Protein AF-A0A6I1MI92-F1 (afdb_monomer)

InterPro domains:
  IPR011067 Plasmid maintenance toxin/Cell growth inhibitor [G3DSA:2.30.30.110] (17-192)

Radius of gyration: 22.36 Å; Cα contacts (8 Å, |Δi|>4): 306; chains: 1; bounding box: 67×54×54 Å

pLDDT: mean 72.69, std 17.89, range [33.41, 95.0]

Solvent-accessible surface area (backbone atoms only — not comparable to full-atom values): 12704 Å² total; per-residue (Å²): 133,83,81,75,79,75,77,72,79,56,50,55,56,78,92,72,61,45,54,36,32,33,27,35,24,58,39,73,52,80,92,53,80,62,81,40,53,25,42,70,46,72,46,99,83,68,50,76,48,74,45,77,47,92,72,80,66,75,45,72,40,81,89,80,73,40,78,41,84,75,85,66,46,73,43,69,57,64,42,84,38,43,28,28,32,74,47,70,70,86,59,86,57,65,56,43,46,32,29,39,44,50,73,43,77,76,96,42,72,69,57,52,52,51,68,75,38,72,82,44,49,45,50,44,80,74,54,68,53,97,90,19,46,26,30,38,32,53,74,59,61,39,81,42,51,51,77,39,32,34,46,68,50,76,90,52,59,60,52,68,70,57,51,52,52,49,50,54,23,48,34,62,76,69,68,55,88,67,72,78,89,53,94,86,45,94,78,70,79,83,82,72,85,75,94,54,66,64,59,53,51,59,51,66,75,73,112

Foldseek 3Di:
DDDDPPPPLQFDDLQRQAAQFKFWFFAFPPVDDFPAKWDWDQDPVRDTDTDGCPPDDFDQDPVVRDGDDDDIDTHTHTDTFMWGFLDHSPDPDQKGKIWTKDWDPDDDPVLVVCVVCVVQLQKDWQQDQPNTTMITGLVPIDIDGSRRGRGTRPPDGRDPVSSLSNVVSNCVVVVPPDDDQDPPDPDGPDDDDDDDVVVVVVVVVVD

Structure (mmCIF, N/CA/C/O backbone):
data_AF-A0A6I1MI92-F1
#
_entry.id   AF-A0A6I1MI92-F1
#
loop_
_atom_site.group_PDB
_atom_site.id
_atom_site.type_symbol
_atom_site.label_atom_id
_atom_site.label_alt_id
_atom_site.label_comp_id
_atom_site.label_asym_id
_atom_site.label_entity_id
_atom_site.label_seq_id
_atom_site.pdbx_PDB_ins_code
_atom_site.Cartn_x
_atom_site.Cartn_y
_atom_site.Cartn_z
_atom_site.occupancy
_atom_site.B_iso_or_equiv
_atom_site.auth_seq_id
_atom_site.auth_comp_id
_atom_site.auth_asym_id
_atom_site.auth_atom_id
_atom_site.pdbx_PDB_model_num
ATOM 1 N N . MET A 1 1 ? 29.688 28.355 -10.122 1.00 39.19 1 MET A N 1
ATOM 2 C CA . MET A 1 1 ? 28.398 27.718 -10.457 1.00 39.19 1 MET A CA 1
ATOM 3 C C . MET A 1 1 ? 28.062 26.789 -9.316 1.00 39.19 1 MET A C 1
ATOM 5 O O . MET A 1 1 ? 28.816 25.861 -9.064 1.00 39.19 1 MET A O 1
ATOM 9 N N . GLU A 1 2 ? 27.031 27.135 -8.555 1.00 33.41 2 GLU A N 1
ATOM 10 C CA . GLU A 1 2 ? 26.616 26.404 -7.361 1.00 33.41 2 GLU A CA 1
ATOM 11 C C . GLU A 1 2 ? 26.147 24.998 -7.739 1.00 33.41 2 GLU A C 1
ATOM 13 O O . GLU A 1 2 ? 25.258 24.823 -8.577 1.00 33.41 2 GLU A O 1
ATOM 18 N N . ASN A 1 3 ? 26.776 23.997 -7.122 1.00 36.69 3 ASN A N 1
ATOM 19 C CA . ASN A 1 3 ? 26.323 22.617 -7.162 1.00 36.69 3 ASN A CA 1
ATOM 20 C C . ASN A 1 3 ? 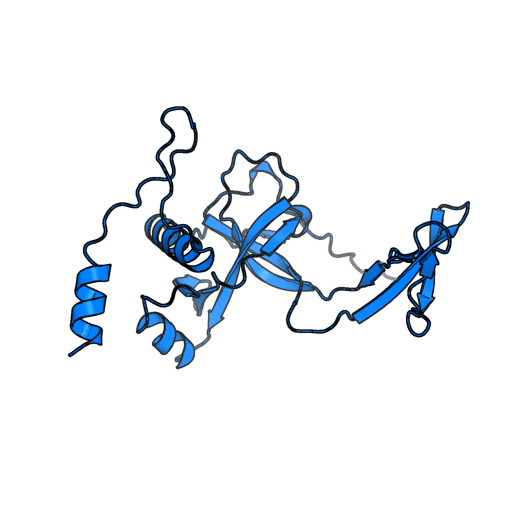24.924 22.568 -6.552 1.00 36.69 3 ASN A C 1
ATOM 22 O O . ASN A 1 3 ? 24.751 22.724 -5.344 1.00 36.69 3 ASN A O 1
ATOM 26 N N . LYS A 1 4 ? 23.918 22.371 -7.408 1.00 39.66 4 LYS A N 1
ATOM 27 C CA . LYS A 1 4 ? 22.560 22.047 -6.983 1.00 39.66 4 LYS A CA 1
ATOM 28 C C . LYS A 1 4 ? 22.643 20.844 -6.050 1.00 39.66 4 LYS A C 1
ATOM 30 O O . LYS A 1 4 ? 23.106 19.786 -6.466 1.00 39.66 4 LYS A O 1
ATOM 35 N N . ASN A 1 5 ? 22.200 21.037 -4.808 1.00 36.31 5 ASN A N 1
ATOM 36 C CA . ASN A 1 5 ? 21.962 19.980 -3.835 1.00 36.31 5 ASN A CA 1
ATOM 37 C C . ASN A 1 5 ? 21.197 18.844 -4.520 1.00 36.31 5 ASN A C 1
ATOM 39 O O . ASN A 1 5 ? 19.992 18.952 -4.756 1.00 36.31 5 ASN A O 1
ATOM 43 N N . ILE A 1 6 ? 21.899 17.761 -4.853 1.00 39.72 6 ILE A N 1
ATOM 44 C CA . ILE A 1 6 ? 21.265 16.477 -5.107 1.00 39.72 6 ILE A CA 1
ATOM 45 C C . ILE A 1 6 ? 20.667 16.117 -3.757 1.00 39.72 6 ILE A C 1
ATOM 47 O O . ILE A 1 6 ? 21.392 15.771 -2.828 1.00 39.72 6 ILE A O 1
ATOM 51 N N . THR A 1 7 ? 19.357 16.298 -3.609 1.00 40.75 7 THR A N 1
ATOM 52 C CA . THR A 1 7 ? 18.624 15.767 -2.467 1.00 40.75 7 THR A CA 1
ATOM 53 C C . THR A 1 7 ? 18.837 14.262 -2.521 1.00 40.75 7 THR A C 1
ATOM 55 O O . THR A 1 7 ? 18.206 13.579 -3.327 1.00 40.75 7 THR A O 1
ATOM 58 N N . GLN A 1 8 ? 19.805 13.754 -1.753 1.00 44.44 8 GLN A N 1
ATOM 59 C CA . GLN A 1 8 ? 19.944 12.324 -1.541 1.00 44.44 8 GLN A CA 1
ATOM 60 C C . GLN A 1 8 ? 18.564 11.837 -1.114 1.00 44.44 8 GLN A C 1
ATOM 62 O O . GLN A 1 8 ? 17.986 12.357 -0.158 1.00 44.44 8 GLN A O 1
ATOM 67 N N . LEU A 1 9 ? 18.008 10.899 -1.879 1.00 50.84 9 LEU A N 1
ATOM 68 C CA . LEU A 1 9 ? 16.896 10.088 -1.419 1.00 50.84 9 LEU A CA 1
ATOM 69 C C . LEU A 1 9 ? 17.399 9.400 -0.154 1.00 50.84 9 LEU A C 1
ATOM 71 O O . LEU A 1 9 ? 18.132 8.417 -0.223 1.00 50.84 9 LEU A O 1
ATOM 75 N N . ILE A 1 10 ? 17.075 9.986 0.997 1.00 59.81 10 ILE A N 1
ATOM 76 C CA . ILE A 1 10 ? 17.174 9.294 2.270 1.00 59.81 10 ILE A CA 1
ATOM 77 C C . ILE A 1 10 ? 16.257 8.093 2.076 1.00 59.81 10 ILE A C 1
ATOM 79 O O . ILE A 1 10 ? 15.096 8.265 1.711 1.00 59.81 10 ILE A O 1
ATOM 83 N N . SER A 1 11 ? 16.841 6.904 2.137 1.00 67.75 11 SER A N 1
ATOM 84 C CA . SER A 1 11 ? 16.112 5.646 2.081 1.00 67.75 11 SER A CA 1
ATOM 85 C C . SER A 1 11 ? 16.110 5.078 3.486 1.00 67.75 11 SER A C 1
ATOM 87 O O . SER A 1 11 ? 17.084 5.235 4.226 1.00 67.75 11 SER A O 1
ATOM 89 N N . VAL A 1 12 ? 14.990 4.477 3.870 1.00 75.12 12 VAL A N 1
ATOM 90 C CA . VAL A 1 12 ? 14.852 3.843 5.182 1.00 75.12 12 VAL A CA 1
ATOM 91 C C . VAL A 1 12 ? 15.749 2.613 5.217 1.00 75.12 12 VAL A C 1
ATOM 93 O O . VAL A 1 12 ? 15.782 1.852 4.248 1.00 75.12 12 VAL A O 1
ATOM 96 N N . SER A 1 13 ? 16.482 2.419 6.314 1.00 78.19 13 SER A N 1
ATOM 97 C CA . SER A 1 13 ? 17.317 1.228 6.448 1.00 78.19 13 SER A CA 1
ATOM 98 C C . SER A 1 13 ? 16.447 -0.021 6.597 1.00 78.19 13 SER A C 1
ATOM 100 O O . SER A 1 13 ? 15.379 0.029 7.203 1.00 78.19 13 SER A O 1
ATOM 102 N N . ASP A 1 14 ? 16.899 -1.155 6.061 1.00 77.94 14 ASP A N 1
ATOM 103 C CA . ASP A 1 14 ? 16.115 -2.397 6.056 1.00 77.94 14 ASP A CA 1
ATOM 104 C C . ASP A 1 14 ? 15.617 -2.814 7.451 1.00 77.94 14 ASP A C 1
ATOM 106 O O . ASP A 1 14 ? 14.489 -3.279 7.580 1.00 77.94 14 ASP A O 1
ATOM 110 N N . ASN A 1 15 ? 16.417 -2.570 8.493 1.00 79.12 15 ASN A N 1
ATOM 111 C CA . ASN A 1 15 ? 16.106 -2.915 9.886 1.00 79.12 15 ASN A CA 1
ATOM 112 C C . ASN A 1 15 ? 15.034 -2.011 10.525 1.00 79.12 15 ASN A C 1
ATOM 114 O O . ASN A 1 15 ? 14.572 -2.282 11.630 1.00 79.12 15 ASN A O 1
ATOM 118 N N . GLU A 1 16 ? 14.677 -0.905 9.875 1.00 81.75 16 GLU A N 1
ATOM 119 C CA . GLU A 1 16 ? 13.654 0.036 10.342 1.00 81.75 16 GLU A CA 1
ATOM 120 C C . GLU A 1 16 ? 12.313 -0.162 9.623 1.00 81.75 16 GLU A C 1
ATOM 122 O O . GLU A 1 16 ? 11.348 0.553 9.921 1.00 81.75 16 GLU A O 1
ATOM 127 N N . ILE A 1 17 ? 12.248 -1.085 8.655 1.00 86.06 17 ILE A N 1
ATOM 128 C CA . ILE A 1 17 ? 11.050 -1.398 7.874 1.00 86.06 17 ILE A CA 1
ATOM 129 C C . ILE A 1 17 ? 10.228 -2.438 8.633 1.00 86.06 17 ILE A C 1
ATOM 131 O O . ILE A 1 17 ? 10.470 -3.635 8.529 1.00 86.06 17 ILE A O 1
ATOM 135 N N . ASN A 1 18 ? 9.210 -1.963 9.342 1.00 86.50 18 ASN A N 1
ATOM 136 C CA . ASN A 1 18 ? 8.397 -2.790 10.223 1.00 86.50 18 ASN A CA 1
ATOM 137 C C . ASN A 1 18 ? 6.935 -2.793 9.779 1.00 86.50 18 ASN A C 1
ATOM 139 O 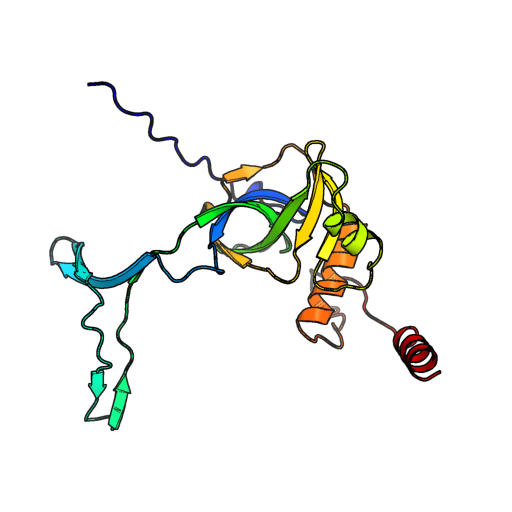O . ASN A 1 18 ? 6.420 -1.805 9.233 1.00 86.50 18 ASN A O 1
ATOM 143 N N . ARG A 1 19 ? 6.238 -3.897 10.056 1.00 88.69 19 ARG A N 1
ATOM 144 C CA . ARG A 1 19 ? 4.810 -4.034 9.749 1.00 88.69 19 ARG A CA 1
ATOM 145 C C . ARG A 1 19 ? 4.005 -2.942 10.459 1.00 88.69 19 ARG A C 1
ATOM 147 O O . ARG A 1 19 ? 4.330 -2.511 11.564 1.00 88.69 19 ARG A O 1
ATOM 154 N N . GLY A 1 20 ? 2.966 -2.447 9.791 1.00 88.75 20 GLY A N 1
ATOM 155 C CA . GLY A 1 20 ? 2.037 -1.449 10.321 1.00 88.75 20 GLY A CA 1
ATOM 156 C C . GLY A 1 20 ? 2.596 -0.036 10.452 1.00 88.75 20 GLY A C 1
ATOM 157 O O . GLY A 1 20 ? 1.833 0.904 10.667 1.00 88.75 20 GLY A O 1
ATOM 158 N N . HIS A 1 21 ? 3.897 0.165 10.273 1.00 91.81 21 HIS A N 1
ATOM 159 C CA . HIS A 1 21 ? 4.475 1.498 10.262 1.00 91.81 21 HIS A CA 1
ATOM 160 C C . HIS A 1 21 ? 4.145 2.240 8.969 1.00 91.81 21 HIS A C 1
ATOM 162 O O . HIS A 1 21 ? 3.872 1.634 7.928 1.00 91.81 21 HIS A O 1
ATOM 168 N N . ILE A 1 22 ? 4.142 3.570 9.058 1.00 93.69 22 ILE A N 1
ATOM 169 C CA . ILE A 1 22 ? 3.805 4.454 7.946 1.00 93.69 22 ILE A CA 1
ATOM 170 C C . ILE A 1 22 ? 5.075 5.105 7.407 1.00 93.69 22 ILE A C 1
ATOM 172 O O . ILE A 1 22 ? 5.873 5.662 8.161 1.00 93.69 22 ILE A O 1
ATOM 176 N N . TYR A 1 23 ? 5.226 5.090 6.087 1.00 93.56 23 TYR A N 1
ATOM 177 C CA . TYR A 1 23 ? 6.370 5.654 5.380 1.00 93.56 23 TYR A CA 1
ATOM 178 C C . TYR A 1 23 ? 5.903 6.539 4.232 1.00 93.56 23 TYR A C 1
ATOM 180 O O . TYR A 1 23 ? 4.876 6.276 3.606 1.00 93.56 23 TYR A O 1
ATOM 188 N N . TRP A 1 24 ? 6.676 7.567 3.899 1.00 93.00 24 TRP A N 1
ATOM 189 C CA . TRP A 1 24 ? 6.608 8.159 2.571 1.00 9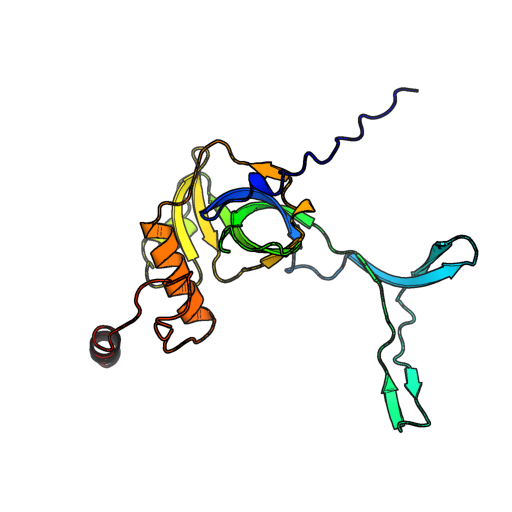3.00 24 TRP A CA 1
ATOM 190 C C . TRP A 1 24 ? 7.325 7.249 1.587 1.00 93.00 24 TRP A C 1
ATOM 192 O O . TRP A 1 24 ? 8.469 6.868 1.813 1.00 93.00 24 TRP A O 1
ATOM 202 N N . ALA A 1 25 ? 6.667 6.944 0.478 1.00 93.06 25 ALA A N 1
ATOM 203 C CA . ALA A 1 25 ? 7.215 6.110 -0.573 1.00 93.06 25 ALA A CA 1
ATOM 204 C C . ALA A 1 25 ? 6.987 6.727 -1.952 1.00 93.06 25 ALA A C 1
ATOM 206 O O . ALA A 1 25 ? 5.989 7.417 -2.199 1.00 93.06 25 ALA A O 1
ATOM 207 N N . ALA A 1 26 ? 7.905 6.446 -2.869 1.00 91.31 26 ALA A N 1
ATOM 208 C CA . ALA A 1 26 ? 7.719 6.691 -4.288 1.00 91.31 26 ALA A CA 1
ATOM 209 C C . ALA A 1 26 ? 6.881 5.548 -4.879 1.00 91.31 26 ALA A C 1
ATOM 211 O O . ALA A 1 26 ? 7.389 4.462 -5.144 1.00 91.31 26 ALA A O 1
ATOM 212 N N . ILE A 1 27 ? 5.584 5.789 -5.081 1.00 88.31 27 ILE A N 1
ATOM 213 C CA . ILE A 1 27 ? 4.652 4.786 -5.610 1.00 88.31 27 ILE A CA 1
ATOM 214 C C . ILE A 1 27 ? 4.365 5.063 -7.079 1.00 88.31 27 ILE A C 1
ATOM 216 O O . ILE A 1 27 ? 4.105 6.206 -7.466 1.00 88.31 27 ILE A O 1
ATOM 220 N N . GLN A 1 28 ? 4.396 4.009 -7.892 1.00 79.62 28 GLN A N 1
ATOM 221 C CA . GLN A 1 28 ? 4.008 4.076 -9.297 1.00 79.62 28 GLN A CA 1
ATOM 222 C C . GLN A 1 28 ? 2.568 4.570 -9.425 1.00 79.62 28 GLN A C 1
ATOM 224 O O . GLN A 1 28 ? 1.650 4.039 -8.797 1.00 79.62 28 GLN A O 1
ATOM 229 N N . PHE A 1 29 ? 2.366 5.591 -10.249 1.00 69.31 29 PHE A N 1
ATOM 230 C CA . PHE A 1 29 ? 1.042 6.125 -10.520 1.00 69.31 29 PHE A CA 1
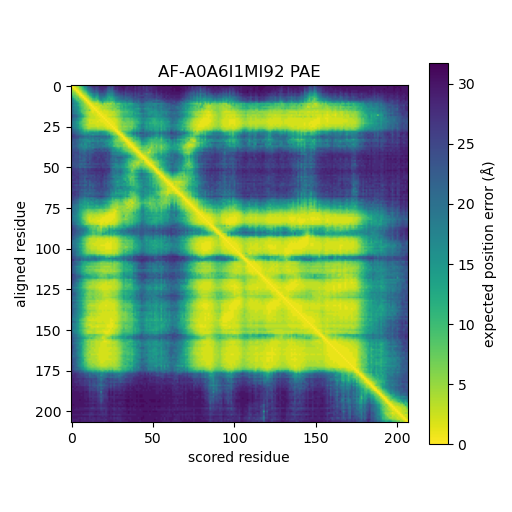ATOM 231 C C . PHE A 1 29 ? 0.402 5.331 -11.666 1.00 69.31 29 PHE A C 1
ATOM 233 O O . PHE A 1 29 ? 0.658 5.604 -12.833 1.00 69.31 29 PHE A O 1
ATOM 240 N N . THR A 1 30 ? -0.377 4.301 -11.323 1.00 59.78 30 THR A N 1
ATOM 241 C CA . THR A 1 30 ? -0.893 3.303 -12.283 1.00 59.78 30 THR A CA 1
ATOM 242 C C . THR A 1 30 ? -2.123 3.744 -13.079 1.00 59.78 30 THR A C 1
ATOM 244 O O . THR A 1 30 ? -2.518 3.041 -14.000 1.00 59.78 30 THR A O 1
ATOM 247 N N . GLU A 1 31 ? -2.736 4.884 -12.749 1.00 56.16 31 GLU A N 1
ATOM 248 C CA . GLU A 1 31 ? -3.906 5.416 -13.473 1.00 56.16 31 GLU A CA 1
ATOM 249 C C . GLU A 1 31 ? -3.534 6.111 -14.799 1.00 56.16 31 GLU A C 1
ATOM 251 O O . GLU A 1 31 ? -4.413 6.418 -15.602 1.00 56.16 31 GLU A O 1
ATOM 256 N N . GLU A 1 32 ? -2.243 6.342 -15.066 1.00 53.78 32 GLU A N 1
ATOM 257 C CA . GLU A 1 32 ? -1.760 6.969 -16.300 1.00 53.78 32 GLU A CA 1
ATOM 258 C C . GLU A 1 32 ? -0.959 5.987 -17.165 1.00 53.78 32 GLU A C 1
ATOM 260 O O . GLU A 1 32 ? -0.244 5.115 -16.667 1.00 53.78 32 GLU A O 1
ATOM 265 N N . ARG A 1 33 ? -1.052 6.155 -18.493 1.00 53.94 33 ARG A N 1
ATOM 266 C CA . ARG A 1 33 ? -0.170 5.461 -19.443 1.00 53.94 33 ARG A CA 1
ATOM 267 C C . ARG A 1 33 ? 1.294 5.788 -19.111 1.00 53.94 33 ARG A C 1
ATOM 269 O O . ARG A 1 33 ? 1.573 6.910 -18.680 1.00 53.94 33 ARG A O 1
ATOM 276 N N . PRO A 1 34 ? 2.235 4.857 -19.346 1.00 62.59 34 PRO A N 1
ATOM 277 C CA . PRO A 1 34 ? 3.653 5.159 -19.229 1.00 62.59 34 PRO A CA 1
ATOM 278 C C . PRO A 1 34 ? 4.045 6.438 -19.970 1.00 62.59 34 PRO A C 1
ATOM 280 O O . PRO A 1 34 ? 3.505 6.732 -21.035 1.00 62.59 34 PRO A O 1
ATOM 283 N N . LEU A 1 35 ? 5.010 7.176 -19.416 1.00 59.72 35 LEU A N 1
ATOM 284 C CA . LEU A 1 35 ? 5.527 8.413 -20.014 1.00 59.72 35 LEU A CA 1
ATOM 285 C C . LEU A 1 35 ? 6.163 8.181 -21.379 1.00 59.72 35 LEU A C 1
ATOM 287 O O . LEU A 1 35 ? 6.134 9.058 -22.236 1.00 59.72 35 LEU A O 1
ATOM 291 N N . GLY A 1 36 ? 6.756 7.007 -21.542 1.00 60.41 36 GLY A N 1
ATOM 292 C CA . GLY A 1 36 ? 7.351 6.563 -22.780 1.00 60.41 36 GLY A CA 1
ATOM 293 C C . GLY A 1 36 ? 7.697 5.090 -22.679 1.00 60.41 36 GLY A C 1
ATOM 294 O O . GLY A 1 36 ? 7.950 4.559 -21.592 1.00 60.41 36 GLY A O 1
ATOM 295 N N . ILE A 1 37 ? 7.665 4.446 -23.831 1.00 63.44 37 ILE A N 1
ATOM 296 C CA . ILE A 1 37 ? 8.187 3.107 -24.053 1.00 63.44 37 ILE A CA 1
ATOM 297 C C . ILE A 1 37 ? 9.399 3.322 -24.953 1.00 63.44 37 ILE A C 1
ATOM 299 O O . ILE A 1 37 ? 9.362 4.197 -25.817 1.00 63.44 37 ILE A O 1
ATOM 303 N N . PHE A 1 38 ? 10.475 2.578 -24.743 1.00 68.44 38 PHE A N 1
ATOM 304 C CA . PHE A 1 38 ? 11.687 2.700 -25.544 1.00 68.44 38 PHE A CA 1
ATOM 305 C C . PHE A 1 38 ? 12.317 1.332 -25.737 1.00 68.44 38 PHE A C 1
ATOM 307 O O . PHE A 1 38 ? 12.228 0.461 -24.867 1.00 68.44 38 PHE A O 1
ATOM 314 N N . LYS A 1 39 ? 12.995 1.154 -26.867 1.00 65.94 39 LYS A N 1
ATOM 315 C CA . LYS A 1 39 ? 13.905 0.026 -27.039 1.00 65.94 39 LYS A CA 1
ATOM 316 C C . LYS A 1 39 ? 15.273 0.458 -26.547 1.00 65.94 39 LYS A C 1
ATOM 318 O O . LYS A 1 39 ? 15.770 1.505 -26.961 1.00 65.94 39 LYS A O 1
ATOM 323 N N . SER A 1 40 ? 15.849 -0.325 -25.648 1.00 62.19 40 SER A N 1
ATOM 324 C CA . SER A 1 40 ? 17.218 -0.119 -25.212 1.00 62.19 40 SER A CA 1
ATOM 325 C C . SER A 1 40 ? 18.150 -1.093 -25.896 1.00 62.19 40 SER A C 1
ATOM 327 O O . SER A 1 40 ? 17.915 -2.301 -25.943 1.00 62.19 40 SER A O 1
ATOM 329 N N . THR A 1 41 ? 19.236 -0.550 -26.417 1.00 64.25 41 THR A N 1
ATOM 330 C CA . THR A 1 41 ? 20.416 -1.317 -26.789 1.00 64.25 41 THR A CA 1
ATOM 331 C C . THR A 1 41 ? 21.562 -0.868 -25.898 1.00 64.25 41 THR A C 1
ATOM 333 O O . THR A 1 41 ? 21.721 0.318 -25.598 1.00 64.25 41 THR A O 1
ATOM 336 N N . TYR A 1 42 ? 22.329 -1.839 -25.417 1.00 60.28 42 TYR A N 1
ATOM 337 C CA . TYR A 1 42 ? 23.576 -1.578 -24.717 1.00 60.28 42 TYR A CA 1
ATOM 338 C C . TYR A 1 42 ? 24.684 -1.574 -25.766 1.00 60.28 42 TYR A C 1
ATOM 340 O O . TYR A 1 42 ? 24.853 -2.570 -26.470 1.00 60.28 42 TYR A O 1
ATOM 348 N N . GLY A 1 43 ? 25.384 -0.448 -25.910 1.00 61.53 43 GLY A N 1
ATOM 349 C CA . GLY A 1 43 ? 26.632 -0.409 -26.673 1.00 61.53 43 GLY A CA 1
ATOM 350 C C . GLY A 1 43 ? 27.756 -1.140 -25.933 1.00 61.53 43 GLY A C 1
ATOM 351 O O . GLY A 1 43 ? 27.623 -1.431 -24.741 1.00 61.53 43 GLY A O 1
ATOM 352 N N . ASP A 1 44 ? 28.876 -1.381 -26.619 1.00 56.75 44 ASP A N 1
ATOM 353 C CA . ASP A 1 44 ? 30.075 -2.021 -26.045 1.00 56.75 44 ASP A CA 1
ATOM 354 C C . ASP A 1 44 ? 30.610 -1.274 -24.804 1.00 56.75 44 ASP A C 1
ATOM 356 O O . ASP A 1 44 ? 31.218 -1.863 -23.912 1.00 56.75 44 ASP A O 1
ATOM 360 N N . ASP A 1 45 ? 30.282 0.014 -24.696 1.00 59.03 45 ASP A N 1
ATOM 361 C CA . ASP A 1 45 ? 30.678 0.915 -23.614 1.00 59.03 45 ASP A CA 1
ATOM 362 C C . ASP A 1 45 ? 29.719 0.860 -22.401 1.00 59.03 45 ASP A C 1
ATOM 364 O O . ASP A 1 45 ? 29.848 1.638 -21.454 1.00 59.03 45 ASP A O 1
ATOM 368 N N . GLY A 1 46 ? 28.686 0.009 -22.443 1.00 53.53 46 GLY A N 1
ATOM 369 C CA . GLY A 1 46 ? 27.624 -0.066 -21.430 1.00 53.53 46 GLY A CA 1
ATOM 370 C C . GLY A 1 46 ? 26.630 1.104 -21.462 1.00 53.53 46 GLY A C 1
ATOM 371 O O . GLY A 1 46 ? 25.719 1.169 -20.633 1.00 53.53 46 GLY A 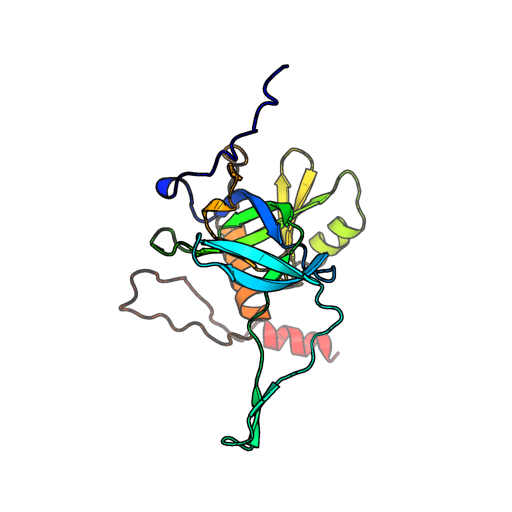O 1
ATOM 372 N N . ILE A 1 47 ? 26.777 2.026 -22.417 1.00 44.69 47 ILE A N 1
ATOM 373 C CA . ILE A 1 47 ? 25.876 3.164 -22.603 1.00 44.69 47 ILE A CA 1
ATOM 374 C C . ILE A 1 47 ? 24.557 2.670 -23.207 1.00 44.69 47 ILE A C 1
ATOM 376 O O . ILE A 1 47 ? 24.535 1.968 -24.220 1.00 44.69 47 ILE A O 1
ATOM 380 N N . LYS A 1 48 ? 23.448 3.063 -22.574 1.00 53.12 48 LYS A N 1
ATOM 381 C CA . LYS A 1 48 ? 22.085 2.755 -23.010 1.00 53.12 48 LYS A CA 1
ATOM 382 C C . LYS A 1 48 ? 21.649 3.739 -24.096 1.00 53.12 48 LYS A C 1
ATOM 384 O O . LYS A 1 48 ? 21.442 4.916 -23.806 1.00 53.12 48 LYS A O 1
ATOM 389 N N . ILE A 1 49 ? 21.473 3.255 -25.321 1.00 57.06 49 ILE A N 1
ATOM 390 C CA . ILE A 1 49 ? 20.879 4.026 -26.419 1.00 57.06 49 ILE A CA 1
ATOM 391 C C . ILE A 1 49 ? 19.374 3.743 -26.417 1.00 57.06 49 ILE A C 1
ATOM 393 O O . ILE A 1 49 ? 18.960 2.585 -26.433 1.00 57.06 49 ILE A O 1
ATOM 397 N N . THR A 1 50 ? 18.554 4.793 -26.345 1.00 54.19 50 THR A N 1
ATOM 398 C CA . THR A 1 50 ? 17.084 4.695 -26.391 1.00 54.19 50 THR A CA 1
ATOM 399 C C . THR A 1 50 ? 16.553 5.156 -27.740 1.00 54.19 50 THR A C 1
ATOM 401 O O . THR A 1 50 ? 16.703 6.325 -28.093 1.00 54.19 50 THR A O 1
ATOM 404 N N . GLU A 1 51 ? 15.886 4.254 -28.456 1.00 59.16 51 GLU A N 1
ATOM 405 C CA . GLU A 1 51 ? 15.130 4.560 -29.675 1.00 59.16 51 GLU A CA 1
ATOM 406 C C . GLU A 1 51 ? 13.629 4.707 -29.354 1.00 59.16 51 GLU A C 1
ATOM 408 O O . GLU A 1 51 ? 13.088 3.998 -28.499 1.00 59.16 51 GLU A O 1
ATOM 413 N N . ASP A 1 52 ? 12.962 5.654 -30.021 1.00 55.66 52 ASP A N 1
ATOM 414 C CA . ASP A 1 52 ? 11.562 6.035 -29.782 1.00 55.66 52 ASP A CA 1
ATOM 415 C C . ASP A 1 52 ? 10.580 4.902 -30.169 1.00 55.66 52 ASP A C 1
ATOM 417 O O . ASP A 1 52 ? 10.652 4.357 -31.272 1.00 55.66 52 ASP A O 1
ATOM 421 N N . ALA A 1 53 ? 9.640 4.530 -29.286 1.00 56.50 53 ALA A N 1
ATOM 422 C CA . ALA A 1 53 ? 8.804 3.322 -29.446 1.00 56.50 53 ALA A CA 1
ATOM 423 C C . ALA A 1 53 ? 7.679 3.400 -30.488 1.00 56.50 53 ALA A C 1
ATOM 425 O O . ALA A 1 53 ? 6.918 2.438 -30.642 1.00 56.50 53 ALA A O 1
ATOM 426 N N . ASN A 1 54 ? 7.574 4.492 -31.248 1.00 54.97 54 ASN A N 1
ATOM 427 C CA . ASN A 1 54 ? 6.575 4.628 -32.315 1.00 54.97 54 ASN A CA 1
ATOM 428 C C . ASN A 1 54 ? 6.741 3.597 -33.458 1.00 54.97 54 ASN A C 1
ATOM 430 O O . ASN A 1 54 ? 5.910 3.529 -34.361 1.00 54.97 54 ASN A O 1
ATOM 434 N N . THR A 1 55 ? 7.781 2.761 -33.417 1.00 53.91 55 THR A N 1
ATOM 435 C CA . THR A 1 55 ? 8.088 1.709 -34.396 1.00 53.91 55 THR A CA 1
ATOM 436 C C . THR A 1 55 ? 7.852 0.278 -33.890 1.00 53.91 55 THR A C 1
ATOM 438 O O . THR A 1 55 ? 8.150 -0.664 -34.628 1.00 53.91 55 THR A O 1
ATOM 441 N N . PHE A 1 56 ? 7.287 0.074 -32.687 1.00 59.03 56 PHE A N 1
ATOM 442 C CA . PHE A 1 56 ? 7.048 -1.269 -32.135 1.00 59.03 56 PHE A CA 1
ATOM 443 C C . PHE A 1 56 ? 6.162 -2.122 -33.061 1.00 59.03 56 PHE A C 1
ATOM 445 O O . PHE A 1 56 ? 4.961 -1.890 -33.216 1.00 59.03 56 PHE A O 1
ATOM 452 N N . LYS A 1 57 ? 6.757 -3.156 -33.660 1.00 58.03 57 LYS A N 1
ATOM 453 C CA . LYS A 1 57 ? 6.065 -4.208 -34.409 1.00 58.03 57 LYS A CA 1
ATOM 454 C C . LYS A 1 57 ? 6.538 -5.541 -33.848 1.00 58.03 57 LYS A C 1
ATOM 456 O O . LYS A 1 57 ? 7.730 -5.819 -33.876 1.00 58.03 57 LYS A O 1
ATOM 461 N N . GLY A 1 58 ? 5.614 -6.349 -33.322 1.00 58.44 58 GLY A N 1
ATOM 462 C CA . GLY A 1 58 ? 5.951 -7.668 -32.776 1.00 58.44 58 GLY A CA 1
ATOM 463 C C . GLY A 1 58 ? 6.752 -8.494 -33.785 1.00 58.44 58 GLY A C 1
ATOM 464 O O . GLY A 1 58 ? 6.410 -8.526 -34.972 1.00 58.44 58 GLY A O 1
ATOM 465 N N . ARG A 1 59 ? 7.824 -9.143 -33.324 1.00 64.62 59 ARG A N 1
ATOM 466 C CA . ARG A 1 59 ? 8.708 -9.921 -34.192 1.00 64.62 59 ARG A CA 1
ATOM 467 C C . ARG A 1 59 ? 8.062 -11.273 -34.458 1.00 64.62 59 ARG A C 1
ATOM 469 O O . ARG A 1 59 ? 7.683 -11.978 -33.530 1.00 64.62 59 ARG A O 1
ATOM 476 N N . PHE A 1 60 ? 7.895 -11.639 -35.723 1.00 67.62 60 PHE A N 1
ATOM 477 C CA . PHE A 1 60 ? 7.422 -12.975 -36.063 1.00 67.62 60 PHE A CA 1
ATOM 478 C C . PHE A 1 60 ? 8.612 -13.930 -36.114 1.00 67.62 60 PHE A C 1
ATOM 480 O O . PHE A 1 60 ? 9.546 -13.707 -36.886 1.00 67.62 60 PHE A O 1
ATOM 487 N N . ASN A 1 61 ? 8.584 -14.979 -35.298 1.00 75.81 61 ASN A N 1
ATOM 488 C CA . ASN A 1 61 ? 9.564 -16.048 -35.367 1.00 75.81 61 ASN A CA 1
ATOM 489 C C . ASN A 1 61 ? 9.050 -17.127 -36.325 1.00 75.81 61 ASN A C 1
ATOM 491 O O . ASN A 1 61 ? 8.074 -17.825 -36.046 1.00 75.81 61 ASN A O 1
ATOM 495 N N . SER A 1 62 ? 9.718 -17.251 -37.470 1.00 73.94 62 SER A N 1
ATOM 496 C CA . SER A 1 62 ? 9.380 -18.209 -38.525 1.00 73.94 62 SER A CA 1
ATOM 497 C C . SER A 1 62 ? 9.658 -19.668 -38.148 1.00 73.94 62 SER A C 1
ATOM 499 O O . SER A 1 62 ? 9.077 -20.559 -38.757 1.00 73.94 62 SER A O 1
ATOM 501 N N . ILE A 1 63 ? 10.505 -19.923 -37.146 1.00 78.25 63 ILE A N 1
ATOM 502 C CA . ILE A 1 63 ? 10.852 -21.271 -36.670 1.00 78.25 63 ILE A CA 1
ATOM 503 C C . ILE A 1 63 ? 9.770 -21.787 -35.719 1.00 78.25 63 ILE A C 1
ATOM 505 O O . ILE A 1 63 ? 9.339 -22.932 -35.821 1.00 78.25 63 ILE A O 1
ATOM 509 N N . THR A 1 64 ? 9.306 -20.937 -34.801 1.00 78.06 64 THR A N 1
ATOM 510 C CA . THR A 1 64 ? 8.264 -21.293 -33.822 1.00 78.06 64 THR A CA 1
ATOM 511 C C . THR A 1 64 ? 6.849 -20.982 -34.315 1.00 78.06 64 THR A C 1
ATOM 513 O O . THR A 1 64 ? 5.877 -21.354 -33.658 1.00 78.06 64 THR A O 1
ATOM 516 N N . ASN A 1 65 ? 6.727 -20.322 -35.474 1.00 77.69 65 ASN A N 1
ATOM 517 C CA . ASN A 1 65 ? 5.485 -19.847 -36.088 1.00 77.69 65 ASN A CA 1
ATOM 518 C C . ASN A 1 65 ? 4.639 -18.978 -35.135 1.00 77.69 65 ASN A C 1
ATOM 520 O O . ASN A 1 65 ? 3.406 -19.035 -35.129 1.00 77.69 65 ASN A O 1
ATOM 524 N N . ARG A 1 66 ? 5.307 -18.199 -34.275 1.00 71.69 66 ARG A N 1
ATOM 525 C CA . ARG A 1 66 ? 4.687 -17.391 -33.218 1.00 71.69 66 ARG A CA 1
ATOM 526 C C . ARG A 1 66 ? 5.172 -15.949 -33.279 1.00 71.69 66 ARG A C 1
ATOM 528 O O . ARG A 1 66 ? 6.291 -15.658 -33.695 1.00 71.69 66 ARG A O 1
ATOM 535 N N . LYS A 1 67 ? 4.309 -15.030 -32.839 1.00 71.50 67 LYS A N 1
ATOM 536 C CA . LYS A 1 67 ? 4.721 -13.659 -32.529 1.00 71.50 67 LYS A CA 1
ATOM 537 C C . LYS A 1 67 ? 5.462 -13.675 -31.200 1.00 71.50 67 LYS A C 1
ATOM 539 O O . LYS A 1 67 ? 4.929 -14.168 -30.209 1.00 71.50 67 LYS A O 1
ATOM 544 N N . GLU A 1 68 ? 6.663 -13.131 -31.200 1.00 68.00 68 GLU A N 1
ATOM 545 C CA . GLU A 1 68 ? 7.497 -12.980 -30.020 1.00 68.00 68 GLU A CA 1
ATOM 546 C C . GLU A 1 68 ? 7.497 -11.523 -29.565 1.00 68.00 68 GLU A C 1
ATOM 548 O O . GLU A 1 68 ? 7.499 -10.579 -30.367 1.00 68.00 68 GLU A O 1
ATOM 553 N N . SER A 1 69 ? 7.450 -11.362 -28.248 1.00 60.06 69 SER A N 1
ATOM 554 C CA . SER A 1 69 ? 7.532 -10.078 -27.567 1.00 60.06 69 SER A CA 1
ATOM 555 C C . SER A 1 69 ? 8.975 -9.581 -27.595 1.00 60.06 69 SER A C 1
ATOM 557 O O . SER A 1 69 ? 9.889 -10.336 -27.274 1.00 60.06 69 SER A O 1
ATOM 559 N N . GLU A 1 70 ? 9.192 -8.311 -27.932 1.00 64.31 70 GLU A N 1
ATOM 560 C CA . GLU A 1 70 ? 10.491 -7.674 -27.697 1.00 64.31 70 GLU A CA 1
ATOM 561 C C . GLU A 1 70 ? 10.566 -7.139 -26.261 1.00 64.31 70 GLU A C 1
ATOM 563 O O . GLU A 1 70 ? 9.562 -6.684 -25.707 1.00 64.31 70 GLU A O 1
ATOM 568 N N . ILE A 1 71 ? 11.760 -7.189 -25.661 1.00 65.75 71 ILE A N 1
ATOM 569 C CA . ILE A 1 71 ? 12.028 -6.545 -24.371 1.00 65.75 71 ILE A CA 1
ATOM 570 C C . ILE A 1 71 ? 12.054 -5.034 -24.608 1.00 65.75 71 ILE A C 1
ATOM 572 O O . ILE A 1 71 ? 12.814 -4.545 -25.444 1.00 65.75 71 ILE A O 1
ATOM 576 N N . VAL A 1 72 ? 11.212 -4.307 -23.878 1.00 67.19 72 VAL A N 1
ATOM 577 C CA . VAL A 1 72 ? 11.118 -2.847 -23.934 1.00 67.19 72 VAL A CA 1
ATOM 578 C C . VAL A 1 72 ? 11.315 -2.263 -22.548 1.00 67.19 72 VAL A C 1
ATOM 580 O O . VAL A 1 72 ? 10.912 -2.855 -21.546 1.00 67.19 72 VAL A O 1
ATOM 583 N N . ASP A 1 73 ? 11.895 -1.072 -22.505 1.00 68.00 73 ASP A N 1
ATOM 584 C CA . ASP A 1 73 ? 11.976 -0.274 -21.296 1.00 68.00 73 ASP A CA 1
ATOM 585 C C . ASP A 1 73 ? 10.830 0.720 -21.225 1.00 68.00 73 ASP A C 1
ATOM 587 O O . ASP A 1 73 ? 10.413 1.305 -22.224 1.00 68.00 73 ASP A O 1
ATOM 591 N N . VAL A 1 74 ? 10.331 0.936 -20.012 1.00 66.44 74 VAL A N 1
ATOM 592 C CA . VAL A 1 74 ? 9.150 1.756 -19.764 1.00 66.44 74 VAL A CA 1
ATOM 593 C C . VAL A 1 74 ? 9.473 2.799 -18.700 1.00 66.44 74 VAL A C 1
ATOM 595 O O . VAL A 1 74 ? 9.953 2.465 -17.618 1.00 66.44 74 VAL A O 1
ATOM 598 N N . ILE A 1 75 ? 9.184 4.070 -18.985 1.00 69.81 75 ILE A N 1
ATOM 599 C CA . ILE A 1 75 ? 9.303 5.150 -17.998 1.00 69.81 75 ILE A CA 1
ATOM 600 C C . ILE A 1 75 ? 7.960 5.315 -17.284 1.00 69.81 75 ILE A C 1
ATOM 602 O O . ILE A 1 75 ? 6.958 5.703 -17.887 1.00 69.81 75 ILE A O 1
ATOM 606 N N . ILE A 1 76 ? 7.946 5.049 -15.977 1.00 69.88 76 ILE A N 1
ATOM 607 C CA . ILE A 1 76 ? 6.748 5.128 -15.132 1.00 69.88 76 ILE A CA 1
ATOM 608 C C . ILE A 1 76 ? 6.864 6.324 -14.182 1.00 69.88 76 ILE A C 1
ATOM 610 O O . ILE A 1 76 ? 7.873 6.497 -13.490 1.00 69.88 76 ILE A O 1
ATOM 614 N N . ARG A 1 77 ? 5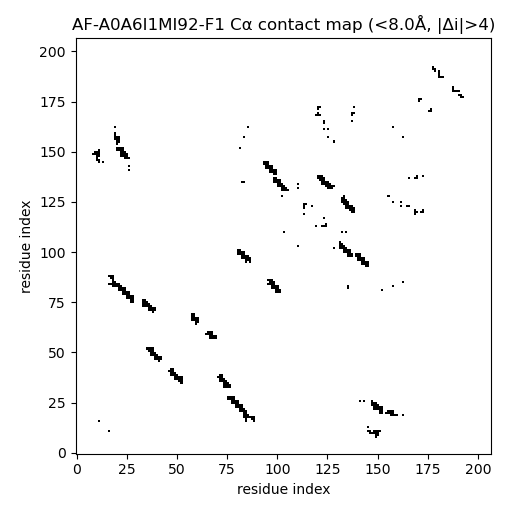.809 7.147 -14.111 1.00 72.94 77 ARG A N 1
ATOM 615 C CA . ARG A 1 77 ? 5.715 8.235 -13.126 1.00 72.94 77 ARG A CA 1
ATOM 616 C C . ARG A 1 77 ? 5.586 7.660 -11.727 1.00 72.94 77 ARG A C 1
ATOM 618 O O . ARG A 1 77 ? 4.723 6.824 -11.466 1.00 72.94 77 ARG A O 1
ATOM 625 N N . HIS A 1 78 ? 6.396 8.179 -10.817 1.00 81.88 78 HIS A N 1
ATOM 626 C CA . HIS A 1 78 ? 6.253 7.914 -9.396 1.00 81.88 78 HIS A CA 1
ATOM 627 C C . HIS A 1 78 ? 5.697 9.158 -8.712 1.00 81.88 78 HIS A C 1
ATOM 629 O O . HIS A 1 78 ? 6.116 10.281 -8.996 1.00 81.88 78 HIS A O 1
ATOM 635 N N . LYS A 1 79 ? 4.746 8.960 -7.801 1.00 85.94 79 LYS A N 1
ATOM 636 C CA . LYS A 1 79 ? 4.223 10.008 -6.929 1.00 85.94 79 LYS A CA 1
ATOM 637 C C . LYS A 1 79 ? 4.569 9.660 -5.492 1.00 85.94 79 LYS A C 1
ATOM 639 O O . LYS A 1 79 ? 4.381 8.526 -5.056 1.00 85.94 79 LYS A O 1
ATOM 644 N N . ARG A 1 80 ? 5.029 10.659 -4.744 1.00 89.50 80 ARG A N 1
ATOM 645 C CA . ARG A 1 80 ? 5.234 10.531 -3.304 1.00 89.50 80 ARG A CA 1
ATOM 646 C C . ARG A 1 80 ? 3.882 10.328 -2.616 1.00 89.50 80 ARG A C 1
ATOM 648 O O . ARG A 1 80 ? 3.002 11.186 -2.726 1.00 89.50 80 ARG A O 1
ATOM 655 N N . ARG A 1 81 ? 3.710 9.205 -1.919 1.00 91.00 81 ARG A N 1
ATOM 656 C CA . ARG A 1 81 ? 2.508 8.881 -1.136 1.00 91.00 81 ARG A CA 1
ATOM 657 C C . ARG A 1 81 ? 2.884 8.262 0.202 1.00 91.00 81 ARG A C 1
ATOM 659 O O . ARG A 1 81 ? 3.928 7.631 0.310 1.00 91.00 81 ARG A O 1
ATOM 666 N N . MET A 1 82 ? 2.036 8.458 1.207 1.00 93.94 82 MET A N 1
ATOM 667 C CA . MET A 1 82 ? 2.146 7.682 2.439 1.00 93.94 82 MET A CA 1
ATOM 668 C C . MET A 1 82 ? 1.687 6.259 2.160 1.00 93.94 82 MET A C 1
ATOM 670 O O . MET A 1 82 ? 0.721 6.059 1.422 1.00 93.94 82 MET A O 1
ATOM 674 N N . VAL A 1 83 ? 2.376 5.292 2.744 1.00 94.75 83 VAL A N 1
ATOM 675 C CA . VAL A 1 83 ? 2.048 3.875 2.647 1.00 94.75 83 VAL A CA 1
ATOM 676 C C . VAL A 1 83 ? 2.264 3.198 3.990 1.00 94.75 83 VAL A C 1
ATOM 678 O O . VAL A 1 83 ? 3.094 3.651 4.778 1.00 94.75 83 VAL A O 1
ATOM 681 N N . THR A 1 84 ? 1.548 2.107 4.235 1.00 94.81 84 THR A N 1
ATOM 682 C CA . THR A 1 84 ? 1.849 1.192 5.338 1.00 94.81 84 THR A CA 1
ATOM 683 C C . THR A 1 84 ? 2.392 -0.129 4.807 1.00 94.81 84 THR A C 1
ATOM 685 O O . THR A 1 84 ? 1.955 -0.603 3.756 1.00 94.81 84 THR A O 1
ATOM 688 N N . VAL A 1 85 ? 3.369 -0.700 5.509 1.00 92.06 85 VAL A N 1
ATOM 689 C CA . VAL A 1 85 ? 3.941 -2.016 5.195 1.00 92.06 85 VAL A CA 1
ATOM 690 C C . VAL A 1 85 ? 3.071 -3.094 5.831 1.00 92.06 85 VAL A C 1
ATOM 692 O O . VAL A 1 85 ? 2.782 -3.032 7.024 1.00 92.06 85 VAL A O 1
ATOM 695 N N . ILE A 1 86 ? 2.656 -4.088 5.045 1.00 88.56 86 ILE A N 1
ATOM 696 C CA . ILE A 1 86 ? 1.773 -5.169 5.524 1.00 88.56 86 ILE A CA 1
ATOM 697 C C . ILE A 1 86 ? 2.477 -6.519 5.693 1.00 88.56 86 ILE A C 1
ATOM 699 O O . ILE A 1 86 ? 1.934 -7.411 6.341 1.00 88.56 86 ILE A O 1
ATOM 703 N N . GLN A 1 87 ? 3.670 -6.669 5.121 1.00 81.25 87 GLN A N 1
ATOM 704 C CA . GLN A 1 87 ? 4.451 -7.904 5.171 1.00 81.25 87 GLN A CA 1
ATOM 705 C C . GLN A 1 87 ? 5.104 -8.121 6.548 1.00 81.25 87 GLN A C 1
ATOM 707 O O . GLN A 1 87 ? 5.347 -7.149 7.263 1.00 81.25 87 GLN A O 1
ATOM 712 N N . SER A 1 88 ? 5.381 -9.382 6.915 1.00 70.19 88 SER A N 1
ATOM 713 C CA . SER A 1 88 ? 6.144 -9.720 8.127 1.00 70.19 88 SER A CA 1
ATOM 714 C C . SER A 1 88 ? 7.577 -9.188 8.073 1.00 70.19 88 SER A C 1
ATOM 716 O O . SER A 1 88 ? 8.167 -9.051 6.998 1.00 70.19 88 SER A O 1
ATOM 718 N N . GLU A 1 89 ? 8.133 -8.922 9.254 1.00 64.62 89 GLU A N 1
ATOM 719 C CA . GLU A 1 89 ? 9.487 -8.385 9.448 1.00 64.62 89 GLU A CA 1
ATOM 720 C C . GLU A 1 89 ? 10.579 -9.372 8.996 1.00 64.62 89 GLU A C 1
ATOM 722 O O . GLU A 1 89 ? 11.648 -8.960 8.558 1.00 64.62 89 GLU A O 1
ATOM 727 N N . ASP A 1 90 ? 10.277 -10.674 8.968 1.00 59.47 90 ASP A N 1
ATOM 728 C CA . ASP A 1 90 ? 11.224 -11.740 8.608 1.00 59.47 90 ASP A CA 1
ATOM 729 C C . ASP A 1 90 ? 11.513 -11.858 7.102 1.00 59.47 90 ASP A C 1
ATOM 731 O O . ASP A 1 90 ? 12.248 -12.744 6.652 1.00 59.47 90 ASP A O 1
ATOM 735 N N . SER A 1 91 ? 10.943 -10.979 6.272 1.00 60.31 91 SER A N 1
ATOM 736 C CA . SER A 1 91 ? 11.196 -11.027 4.837 1.00 60.31 91 SER A CA 1
ATOM 737 C C . SER A 1 91 ? 12.521 -10.357 4.458 1.00 60.31 91 SER A C 1
ATOM 739 O O . SER A 1 91 ? 12.624 -9.138 4.309 1.00 60.31 91 SER A O 1
ATOM 741 N N . ILE A 1 92 ? 13.522 -11.186 4.143 1.00 61.38 92 ILE A N 1
ATOM 742 C CA . ILE A 1 92 ? 14.803 -10.771 3.527 1.00 61.38 92 ILE A CA 1
ATOM 743 C C . ILE A 1 92 ? 14.592 -10.259 2.079 1.00 61.38 92 ILE A C 1
ATOM 745 O O . ILE A 1 92 ? 15.529 -9.876 1.382 1.00 61.38 92 ILE A O 1
ATOM 749 N N . ALA A 1 93 ? 13.356 -10.229 1.576 1.00 74.44 93 ALA A N 1
ATOM 750 C CA . ALA A 1 93 ? 13.083 -9.801 0.215 1.00 74.44 93 ALA A CA 1
ATOM 751 C C . ALA A 1 93 ? 13.429 -8.317 0.012 1.00 74.44 93 ALA A C 1
ATOM 753 O O . ALA A 1 93 ? 13.060 -7.452 0.804 1.00 74.44 93 ALA A O 1
ATOM 754 N N . SER A 1 94 ? 14.078 -7.999 -1.111 1.00 84.19 94 SER A N 1
ATOM 755 C CA . SER A 1 94 ? 14.318 -6.609 -1.538 1.00 84.19 94 SER A CA 1
ATOM 756 C C . SER A 1 94 ? 13.028 -5.887 -1.945 1.00 84.19 94 SER A C 1
ATOM 758 O O . SER A 1 94 ? 13.010 -4.667 -2.096 1.00 84.19 94 SER A O 1
ATOM 760 N N . PHE A 1 95 ? 11.941 -6.641 -2.131 1.00 87.50 95 PHE A N 1
ATOM 761 C CA . PHE A 1 95 ? 10.617 -6.138 -2.464 1.00 87.50 95 PHE A CA 1
ATOM 762 C C . PHE A 1 95 ? 9.643 -6.418 -1.333 1.00 87.50 95 PHE A C 1
ATOM 764 O O . PHE A 1 95 ? 9.607 -7.532 -0.818 1.00 87.50 95 PHE A O 1
ATOM 771 N N . ILE A 1 96 ? 8.807 -5.431 -1.041 1.00 89.69 96 ILE A N 1
ATOM 772 C CA . ILE A 1 96 ? 7.814 -5.466 0.025 1.00 89.69 96 ILE A CA 1
ATOM 773 C C . ILE A 1 96 ? 6.426 -5.125 -0.505 1.00 89.69 96 ILE A C 1
ATOM 775 O O . ILE A 1 96 ? 6.284 -4.400 -1.497 1.00 89.69 96 ILE A O 1
ATOM 779 N N . TYR A 1 97 ? 5.401 -5.633 0.173 1.00 91.50 97 TYR A N 1
ATOM 780 C CA . TYR A 1 97 ? 4.018 -5.235 -0.070 1.00 91.50 97 TYR A CA 1
ATOM 781 C C . TYR A 1 97 ? 3.626 -4.052 0.809 1.00 91.50 97 TYR A C 1
ATOM 783 O O . TYR A 1 97 ? 3.830 -4.059 2.027 1.00 91.50 97 TYR A O 1
ATOM 791 N N . VAL A 1 98 ? 3.034 -3.044 0.174 1.00 93.62 98 VAL A N 1
ATOM 792 C CA . VAL A 1 98 ? 2.574 -1.824 0.828 1.00 93.62 98 VAL A CA 1
ATOM 793 C C . VAL A 1 98 ? 1.150 -1.477 0.414 1.00 93.62 98 VAL A C 1
ATOM 795 O O . VAL A 1 98 ? 0.731 -1.744 -0.716 1.00 93.62 98 VAL A O 1
ATOM 798 N N . LEU A 1 99 ? 0.425 -0.830 1.323 1.00 95.00 99 LEU A N 1
ATOM 799 C CA . LEU A 1 99 ? -0.893 -0.262 1.064 1.00 95.00 99 LEU A CA 1
ATOM 800 C C . LEU A 1 99 ? -0.828 1.269 1.087 1.00 95.00 99 LEU A C 1
ATOM 802 O O . LEU A 1 99 ? -0.394 1.843 2.092 1.00 95.00 99 LEU A O 1
ATOM 806 N N . PRO A 1 100 ? -1.258 1.956 0.017 1.00 94.69 100 PRO A N 1
ATOM 807 C CA . PRO A 1 100 ? -1.316 3.410 -0.017 1.00 94.69 100 PRO A CA 1
ATOM 808 C C . PRO A 1 100 ? -2.289 4.002 1.003 1.00 94.69 100 PRO A C 1
ATOM 810 O O . PRO A 1 100 ? -3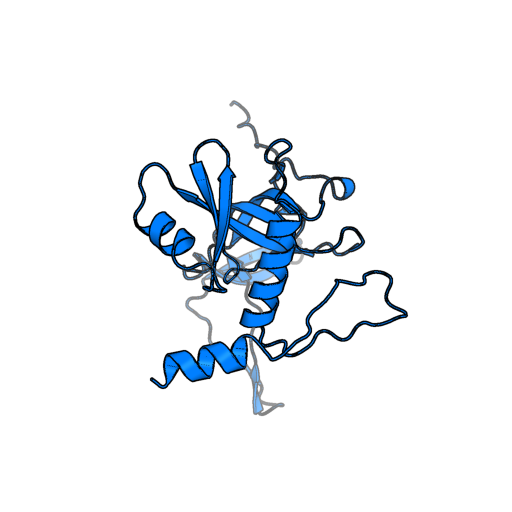.397 3.509 1.198 1.00 94.69 100 PRO A O 1
ATOM 813 N N . ILE A 1 101 ? -1.903 5.128 1.597 1.00 94.19 101 ILE A N 1
ATOM 814 C CA . ILE A 1 101 ? -2.729 5.923 2.504 1.00 94.19 101 ILE A CA 1
ATOM 815 C C . ILE A 1 101 ? -3.140 7.215 1.801 1.00 94.19 101 ILE A C 1
ATOM 817 O O . ILE A 1 101 ? -2.313 7.951 1.253 1.00 94.19 101 ILE A O 1
ATOM 821 N N . THR A 1 102 ? -4.436 7.509 1.846 1.00 90.88 102 THR A N 1
ATOM 822 C CA . THR A 1 102 ? -5.015 8.768 1.377 1.00 90.88 102 THR A CA 1
ATOM 823 C C . THR A 1 102 ? -5.452 9.596 2.574 1.00 90.88 102 THR A C 1
ATOM 825 O O . THR A 1 102 ? -6.159 9.098 3.447 1.00 90.88 102 THR A O 1
ATOM 828 N N . THR A 1 103 ? -5.046 10.865 2.607 1.00 90.62 103 THR A N 1
ATOM 829 C CA . THR A 1 103 ? -5.509 11.826 3.611 1.00 90.62 103 THR A CA 1
ATOM 830 C C . THR A 1 103 ? -6.476 12.835 3.013 1.00 90.62 103 THR A C 1
ATOM 832 O O . THR A 1 103 ? -6.331 13.267 1.868 1.00 90.62 103 THR A O 1
ATOM 835 N N . TYR A 1 104 ? -7.461 13.231 3.809 1.00 87.06 104 TYR A N 1
ATOM 836 C CA . TYR A 1 104 ? -8.516 14.158 3.435 1.00 87.06 104 TYR A CA 1
ATOM 837 C C . TYR A 1 104 ? -8.500 15.357 4.384 1.00 87.06 104 TYR A C 1
ATOM 839 O O . TYR A 1 104 ? -8.448 15.214 5.603 1.00 87.06 104 TYR A O 1
ATOM 847 N N . SER A 1 105 ? -8.525 16.561 3.817 1.00 83.12 105 SER A N 1
ATOM 848 C CA . SER A 1 105 ? -8.659 17.806 4.575 1.00 83.12 105 SER A CA 1
ATOM 849 C C . SER A 1 105 ? -10.127 18.216 4.699 1.00 83.12 105 SER A C 1
ATOM 851 O O . SER A 1 105 ? -10.833 18.237 3.690 1.00 83.12 105 SER A O 1
ATOM 853 N N . GLY A 1 106 ? -10.542 18.625 5.902 1.00 73.25 106 GLY A N 1
ATOM 854 C CA . GLY A 1 106 ? -11.871 19.184 6.170 1.00 73.25 106 GLY A CA 1
ATOM 855 C C . GLY A 1 106 ? -13.007 18.158 6.142 1.00 73.25 106 GLY A C 1
ATOM 856 O O . GLY A 1 106 ? -12.770 16.950 6.128 1.00 73.25 106 GLY A O 1
ATOM 857 N N . ASN A 1 107 ? -14.251 18.650 6.132 1.00 65.38 107 ASN A N 1
ATOM 858 C CA . ASN A 1 107 ? -15.432 17.792 6.080 1.00 65.38 107 ASN A CA 1
ATOM 859 C C . ASN A 1 107 ? -15.639 17.259 4.651 1.00 65.38 107 ASN A C 1
ATOM 861 O O . ASN A 1 107 ? -16.191 17.937 3.782 1.00 65.38 107 ASN A O 1
ATOM 865 N N . ASN A 1 108 ? -15.093 16.075 4.375 1.00 77.00 108 ASN A N 1
ATOM 866 C CA . ASN A 1 108 ? -15.082 15.490 3.042 1.00 77.00 108 ASN A CA 1
ATOM 867 C C . ASN A 1 108 ? -16.158 14.405 2.928 1.00 77.00 108 ASN A C 1
ATOM 869 O O . ASN A 1 108 ? -16.015 13.334 3.505 1.00 77.00 108 ASN A O 1
ATOM 873 N N . LYS A 1 109 ? -17.190 14.617 2.105 1.00 81.19 109 LYS A N 1
ATOM 874 C CA . LYS A 1 109 ? -18.245 13.609 1.867 1.00 81.19 109 LYS A CA 1
ATOM 875 C C . LYS A 1 109 ? -17.689 12.212 1.541 1.00 81.19 109 LYS A C 1
ATOM 877 O O . LYS A 1 109 ? -18.293 11.209 1.899 1.00 81.19 109 LYS A O 1
ATOM 882 N N . LYS A 1 110 ? -16.513 12.125 0.899 1.00 80.62 110 LYS A N 1
ATOM 883 C CA . LYS A 1 110 ? -15.854 10.840 0.609 1.00 80.62 110 LYS A CA 1
ATOM 884 C C . LYS A 1 110 ? -15.399 10.107 1.872 1.00 80.62 110 LYS A C 1
ATOM 886 O O . LYS A 1 110 ? -15.518 8.888 1.912 1.00 80.62 110 LYS A O 1
ATOM 891 N N . ILE A 1 111 ? -14.899 10.819 2.889 1.00 85.94 111 ILE A N 1
ATOM 892 C CA . ILE A 1 111 ? -14.495 10.178 4.148 1.00 85.94 111 ILE A CA 1
ATOM 893 C C . ILE A 1 111 ? -15.715 9.676 4.916 1.00 85.94 111 ILE A C 1
ATOM 895 O O . ILE A 1 111 ? -15.678 8.573 5.447 1.00 85.94 111 ILE A O 1
ATOM 899 N N . GLU A 1 112 ? -16.813 10.435 4.912 1.00 85.25 112 GLU A N 1
ATOM 900 C CA . GLU A 1 112 ? -18.067 10.018 5.550 1.00 85.25 112 GLU A CA 1
ATOM 901 C C . GLU A 1 112 ? -18.622 8.742 4.910 1.00 85.25 112 GLU A C 1
ATOM 903 O O . GLU A 1 112 ? -19.008 7.825 5.625 1.00 85.25 112 GLU A O 1
ATOM 908 N N . ILE A 1 113 ? -18.579 8.628 3.577 1.00 84.69 113 ILE A N 1
ATOM 909 C CA . ILE A 1 113 ? -18.982 7.401 2.869 1.00 84.69 113 ILE A CA 1
ATOM 910 C C . ILE A 1 113 ? -18.150 6.199 3.329 1.00 84.69 113 ILE A C 1
ATOM 912 O O . ILE A 1 113 ? -18.704 5.129 3.558 1.00 84.69 113 ILE A O 1
ATOM 916 N N . ILE A 1 114 ? -16.834 6.366 3.480 1.00 85.62 114 ILE A N 1
ATOM 917 C CA . ILE A 1 114 ? -15.943 5.280 3.912 1.00 85.62 114 ILE A CA 1
ATOM 918 C C . ILE A 1 114 ? -16.214 4.908 5.375 1.00 85.62 114 ILE A C 1
ATOM 920 O O . ILE A 1 114 ? -16.309 3.727 5.693 1.00 85.62 114 ILE A O 1
ATOM 924 N N . LYS A 1 115 ? -16.397 5.899 6.255 1.00 86.38 115 LYS A N 1
ATOM 925 C CA . LYS A 1 115 ? -16.740 5.678 7.670 1.00 86.38 115 LYS A CA 1
ATOM 926 C C . LYS A 1 115 ? -18.083 4.971 7.841 1.00 86.38 115 LYS A C 1
ATOM 928 O O . LYS A 1 115 ? -18.204 4.104 8.696 1.00 86.38 115 LYS A O 1
ATOM 933 N N . ASN A 1 116 ? -19.068 5.323 7.018 1.00 84.62 116 ASN A N 1
ATOM 934 C CA . ASN A 1 116 ? -20.413 4.752 7.076 1.00 84.62 116 ASN A CA 1
ATOM 935 C C . ASN A 1 116 ? -20.522 3.405 6.345 1.00 84.62 116 ASN A C 1
ATOM 937 O O . ASN A 1 116 ? -21.525 2.715 6.494 1.00 84.62 116 ASN A O 1
ATOM 941 N N . ASN A 1 117 ? -19.513 3.022 5.559 1.00 83.94 117 ASN A N 1
ATOM 942 C CA . ASN A 1 117 ? -19.484 1.768 4.814 1.00 83.94 117 ASN A CA 1
ATOM 943 C C . ASN A 1 117 ? -18.289 0.909 5.244 1.00 83.94 117 ASN A C 1
ATOM 945 O O . ASN A 1 117 ? -17.380 0.618 4.463 1.00 83.94 117 ASN A O 1
ATOM 949 N N . LEU A 1 118 ? -18.306 0.510 6.518 1.00 77.94 118 LEU A N 1
ATOM 950 C CA . LEU A 1 118 ? -17.242 -0.276 7.150 1.00 77.94 118 LEU A CA 1
ATOM 951 C C . LEU A 1 118 ? -16.989 -1.613 6.439 1.00 77.94 118 LEU A C 1
ATOM 953 O O . LEU A 1 118 ? -15.851 -2.083 6.424 1.00 77.94 118 LEU A O 1
ATOM 957 N N . ASN A 1 119 ? -18.018 -2.168 5.796 1.00 77.19 119 ASN A N 1
ATOM 958 C CA . ASN A 1 119 ? -17.962 -3.444 5.085 1.00 77.19 119 ASN A CA 1
ATOM 959 C C . ASN A 1 119 ? -17.294 -3.349 3.710 1.00 77.19 119 ASN A C 1
ATOM 961 O O . ASN A 1 119 ? -17.043 -4.377 3.090 1.00 77.19 119 ASN A O 1
ATOM 965 N N . ASN A 1 120 ? -16.992 -2.146 3.212 1.00 84.94 120 ASN A N 1
ATOM 966 C CA . ASN A 1 120 ? -16.284 -2.006 1.948 1.00 84.94 120 ASN A CA 1
ATOM 967 C C . ASN A 1 120 ? -14.859 -2.591 2.078 1.00 84.94 120 ASN A C 1
ATOM 969 O O . ASN A 1 120 ? -14.051 -2.054 2.847 1.00 84.94 120 ASN A O 1
ATOM 973 N N . PRO A 1 121 ? -14.511 -3.647 1.317 1.00 87.81 121 PRO A N 1
ATOM 974 C CA . PRO A 1 121 ? -13.208 -4.293 1.434 1.00 87.81 121 PRO A CA 1
ATOM 975 C C . PRO A 1 121 ? -12.077 -3.468 0.801 1.00 87.81 121 PRO A C 1
ATOM 977 O O . PRO A 1 121 ? -10.906 -3.722 1.056 1.00 87.81 121 PRO A O 1
ATOM 980 N N . GLN A 1 122 ? -12.394 -2.444 0.004 1.00 89.50 122 GLN A N 1
ATOM 981 C CA . GLN A 1 122 ? -11.397 -1.636 -0.701 1.00 89.50 122 GLN A CA 1
ATOM 982 C C . GLN A 1 122 ? -10.714 -0.602 0.198 1.00 89.50 122 GLN A C 1
ATOM 984 O O . GLN A 1 122 ? -9.613 -0.158 -0.122 1.00 89.50 122 GLN A O 1
ATOM 989 N N . PHE A 1 123 ? -11.342 -0.203 1.307 1.00 93.00 123 PHE A N 1
ATOM 990 C CA . PHE A 1 123 ? -10.871 0.903 2.139 1.00 93.00 123 PHE A CA 1
ATOM 991 C C . PHE A 1 123 ? -10.969 0.582 3.630 1.00 93.00 123 PHE A C 1
ATOM 993 O O . PHE A 1 123 ? -11.950 -0.007 4.080 1.00 93.00 123 PHE A O 1
ATOM 1000 N N . GLN A 1 124 ? -9.993 1.046 4.413 1.00 93.69 124 GLN A N 1
ATOM 1001 C CA . GLN A 1 124 ? -10.066 1.060 5.876 1.00 93.69 124 GLN A CA 1
ATOM 1002 C C . GLN A 1 124 ? -9.751 2.449 6.418 1.00 93.69 124 GLN A C 1
ATOM 1004 O O . GLN A 1 124 ? -8.684 3.002 6.155 1.00 93.69 124 GLN A O 1
ATOM 1009 N N . TYR A 1 125 ? -10.675 3.010 7.194 1.00 93.25 125 TYR A N 1
ATOM 1010 C CA . TYR A 1 125 ? -10.432 4.241 7.937 1.00 93.25 125 TYR A CA 1
ATOM 1011 C C . TYR A 1 125 ? -9.518 3.961 9.136 1.00 93.25 125 TYR A C 1
ATOM 1013 O O . TYR A 1 125 ? -9.762 3.022 9.884 1.00 93.25 125 TYR A O 1
ATOM 1021 N N . ILE A 1 126 ? -8.477 4.777 9.314 1.00 92.25 126 ILE A N 1
ATOM 1022 C CA . ILE A 1 126 ? -7.432 4.564 10.335 1.00 92.25 126 ILE A CA 1
ATOM 1023 C C . ILE A 1 126 ? -7.284 5.757 11.291 1.00 92.25 126 ILE A C 1
ATOM 1025 O O . ILE A 1 126 ? -6.257 5.910 11.947 1.00 92.25 126 ILE A O 1
ATOM 1029 N N . GLY A 1 127 ? -8.291 6.629 11.364 1.00 89.69 127 GLY A N 1
ATOM 1030 C CA . GLY A 1 127 ? -8.246 7.819 12.214 1.00 89.69 127 GLY A CA 1
ATOM 1031 C C . GLY A 1 127 ? -7.653 9.045 11.517 1.00 89.69 127 GLY A C 1
ATOM 1032 O O . GLY A 1 127 ? -7.740 9.201 10.298 1.00 89.69 127 GLY A O 1
ATOM 1033 N N . SER A 1 128 ? -7.057 9.938 12.308 1.00 89.00 128 SER A N 1
ATOM 1034 C CA . SER A 1 128 ? -6.383 11.144 11.820 1.00 89.00 128 SER A CA 1
ATOM 1035 C C . SER A 1 128 ? -4.870 10.942 11.790 1.00 89.00 128 SER A C 1
ATOM 1037 O O . SER A 1 128 ? -4.254 10.596 12.796 1.00 89.00 128 SER A O 1
ATOM 1039 N N . LEU A 1 129 ? -4.263 11.194 10.634 1.00 87.56 129 LEU A N 1
ATOM 1040 C CA . LEU A 1 129 ? -2.824 11.166 10.410 1.00 87.56 129 LEU A CA 1
ATOM 1041 C C . LEU A 1 129 ? -2.364 12.570 10.022 1.00 87.56 129 LEU A C 1
ATOM 1043 O O . LEU A 1 129 ? -2.885 13.163 9.076 1.00 87.56 129 LEU A O 1
ATOM 1047 N N . THR A 1 130 ? -1.369 13.120 10.720 1.00 83.62 130 THR A N 1
ATOM 1048 C CA . THR A 1 130 ? -0.860 14.490 10.474 1.00 83.62 130 THR A CA 1
ATOM 1049 C C . THR A 1 130 ? -1.954 15.576 10.528 1.00 83.62 130 THR A C 1
ATOM 1051 O O . THR A 1 130 ? -1.917 16.550 9.779 1.00 83.62 130 THR A O 1
ATOM 1054 N N . GLY A 1 131 ? -2.966 15.395 11.386 1.00 84.88 131 GLY A N 1
ATOM 1055 C CA . GLY A 1 131 ? -4.097 16.323 11.523 1.00 84.88 131 GLY A CA 1
ATOM 1056 C C . GLY A 1 131 ? -5.130 16.246 10.392 1.00 84.88 131 GLY A C 1
ATOM 1057 O O . GLY A 1 131 ? -5.983 17.125 10.282 1.00 84.88 131 GLY A O 1
ATOM 1058 N N . LYS A 1 132 ? -5.059 15.220 9.538 1.00 89.25 132 LYS A N 1
ATOM 1059 C CA . LYS A 1 132 ? -6.006 14.965 8.449 1.00 89.25 132 LYS A CA 1
ATOM 1060 C C . LYS A 1 132 ? -6.583 13.567 8.573 1.00 89.25 132 LYS A C 1
ATOM 1062 O O . LYS A 1 132 ? -5.864 12.616 8.857 1.00 89.25 132 LYS A O 1
ATOM 1067 N N . GLU A 1 133 ? -7.866 13.439 8.283 1.00 92.06 133 GLU A N 1
ATOM 1068 C CA . GLU A 1 133 ? -8.551 12.151 8.247 1.00 92.06 133 GLU A CA 1
ATOM 1069 C C . GLU A 1 133 ? -7.876 11.220 7.229 1.00 92.06 133 GLU A C 1
ATOM 1071 O O . GLU A 1 133 ? -7.583 11.644 6.108 1.00 92.06 133 GLU A O 1
ATOM 1076 N N . ALA A 1 134 ? -7.614 9.972 7.606 1.00 92.50 134 ALA A N 1
ATOM 1077 C CA . ALA A 1 134 ? -6.768 9.058 6.853 1.00 92.50 134 ALA A CA 1
ATOM 1078 C C . ALA A 1 134 ? -7.451 7.714 6.592 1.00 92.50 134 ALA A C 1
ATOM 1080 O O . ALA A 1 134 ? -8.136 7.145 7.443 1.00 92.50 134 ALA A O 1
ATOM 1081 N N . VAL A 1 135 ? -7.237 7.204 5.382 1.00 93.69 135 VAL A N 1
ATOM 1082 C CA . VAL A 1 135 ? -7.785 5.935 4.907 1.00 93.69 135 VAL A CA 1
ATOM 1083 C C . VAL A 1 135 ? -6.686 5.150 4.206 1.00 93.69 135 VAL A C 1
ATOM 1085 O O . VAL A 1 135 ? -5.987 5.690 3.347 1.00 93.69 135 VAL A O 1
ATOM 1088 N N . VAL A 1 136 ? -6.571 3.868 4.530 1.00 94.69 136 VAL A N 1
ATOM 1089 C CA . VAL A 1 136 ? -5.776 2.893 3.782 1.00 94.69 136 VAL A CA 1
ATOM 1090 C C . VAL A 1 136 ? -6.594 2.416 2.584 1.00 94.69 136 VAL A C 1
ATOM 1092 O O . VAL A 1 136 ? -7.721 1.946 2.749 1.00 94.69 136 VAL A O 1
ATOM 1095 N N . ASN A 1 137 ? -6.037 2.535 1.380 1.00 93.62 137 ASN A N 1
ATOM 1096 C CA . ASN A 1 137 ? -6.593 1.931 0.176 1.00 93.62 137 ASN A CA 1
ATOM 1097 C C . ASN A 1 137 ? -6.054 0.504 0.040 1.00 93.62 137 ASN A C 1
ATOM 1099 O O . ASN A 1 137 ? -4.903 0.294 -0.337 1.00 93.62 137 ASN A O 1
ATOM 1103 N N . ILE A 1 138 ? -6.901 -0.462 0.367 1.00 93.75 138 ILE A N 1
ATOM 1104 C CA . ILE A 1 138 ? -6.585 -1.888 0.372 1.00 93.75 138 ILE A CA 1
ATOM 1105 C C . ILE A 1 138 ? -6.583 -2.447 -1.055 1.00 93.75 138 ILE A C 1
ATOM 1107 O O . ILE A 1 138 ? -5.732 -3.262 -1.400 1.00 93.75 138 ILE A O 1
ATOM 1111 N N . SER A 1 139 ? -7.489 -1.954 -1.906 1.00 90.06 139 SER A N 1
ATOM 1112 C CA . SER A 1 139 ? -7.592 -2.388 -3.308 1.00 90.06 139 SER A CA 1
ATOM 1113 C C . SER A 1 139 ? -6.373 -2.033 -4.160 1.00 90.06 139 SER A C 1
ATOM 1115 O O . SER A 1 139 ? -6.128 -2.666 -5.183 1.00 90.06 139 SER A O 1
ATOM 1117 N N . ASP A 1 140 ? -5.586 -1.047 -3.726 1.00 90.25 140 ASP A N 1
ATOM 1118 C CA . ASP A 1 140 ? -4.397 -0.574 -4.433 1.00 90.25 140 ASP A CA 1
ATOM 1119 C C . ASP A 1 140 ? -3.100 -1.111 -3.810 1.00 90.25 140 ASP A C 1
ATOM 1121 O O . ASP A 1 140 ? -2.116 -0.385 -3.661 1.00 90.25 140 ASP A O 1
ATOM 1125 N N . MET A 1 141 ? -3.089 -2.385 -3.409 1.00 91.31 141 MET A N 1
ATOM 1126 C CA . MET A 1 141 ? -1.883 -3.031 -2.895 1.00 91.31 141 MET A CA 1
ATOM 1127 C C . MET A 1 141 ? -0.766 -3.006 -3.943 1.00 91.31 141 MET A C 1
ATOM 1129 O O . MET A 1 141 ? -0.938 -3.446 -5.082 1.00 91.31 141 MET A O 1
ATOM 1133 N N . LYS A 1 142 ? 0.412 -2.514 -3.548 1.00 90.38 142 LYS A N 1
ATOM 1134 C CA . LYS A 1 142 ? 1.588 -2.431 -4.419 1.00 90.38 142 LYS A CA 1
ATOM 1135 C C . LYS A 1 142 ? 2.726 -3.276 -3.874 1.00 90.38 142 LYS A C 1
ATOM 1137 O O . LYS A 1 142 ? 3.017 -3.248 -2.681 1.00 90.38 142 LYS A O 1
ATOM 1142 N N . ARG A 1 143 ? 3.432 -3.956 -4.776 1.00 90.50 143 ARG A N 1
ATOM 1143 C CA . ARG A 1 143 ? 4.753 -4.525 -4.506 1.00 90.50 143 ARG A CA 1
ATOM 1144 C C . ARG A 1 143 ? 5.812 -3.526 -4.961 1.00 90.50 143 ARG A C 1
ATOM 1146 O O . ARG A 1 143 ? 5.864 -3.196 -6.144 1.00 90.50 143 ARG A O 1
ATOM 1153 N N . ILE A 1 144 ? 6.639 -3.043 -4.042 1.00 89.50 144 ILE A N 1
ATOM 1154 C CA . ILE A 1 144 ? 7.678 -2.044 -4.325 1.00 89.50 144 ILE A CA 1
ATOM 1155 C C . ILE A 1 144 ? 9.036 -2.517 -3.824 1.00 89.50 144 ILE A C 1
ATOM 1157 O O . ILE A 1 144 ? 9.113 -3.316 -2.897 1.00 89.50 144 ILE A O 1
ATOM 1161 N N . HIS A 1 145 ? 10.116 -2.025 -4.426 1.00 88.25 145 HIS A N 1
ATOM 1162 C CA . HIS A 1 145 ? 11.457 -2.243 -3.890 1.00 88.25 145 HIS A CA 1
ATOM 1163 C C . HIS A 1 145 ? 11.654 -1.407 -2.615 1.00 88.25 145 HIS A C 1
ATOM 1165 O O . HIS A 1 145 ? 11.219 -0.255 -2.584 1.00 88.25 145 HIS A O 1
ATOM 1171 N N . LYS A 1 146 ? 12.339 -1.937 -1.594 1.00 87.69 146 LYS A N 1
ATOM 1172 C CA . LYS A 1 146 ? 12.569 -1.258 -0.300 1.00 87.69 146 LYS A CA 1
ATOM 1173 C C . LYS A 1 146 ? 13.196 0.131 -0.451 1.00 87.69 146 LYS A C 1
ATOM 1175 O O . LYS A 1 146 ? 12.764 1.066 0.204 1.00 87.69 146 LYS A O 1
ATOM 1180 N N . PHE A 1 147 ? 14.110 0.294 -1.410 1.00 86.88 147 PHE A N 1
ATOM 1181 C CA . PHE A 1 147 ? 14.715 1.590 -1.772 1.00 86.88 147 PHE A CA 1
ATOM 1182 C C . PHE A 1 147 ? 13.703 2.701 -2.135 1.00 86.88 147 PHE A C 1
ATOM 1184 O O . PHE A 1 147 ? 14.036 3.881 -2.092 1.00 86.88 147 PHE A O 1
ATOM 1191 N N . LEU A 1 148 ? 12.466 2.351 -2.509 1.00 90.31 148 LEU A N 1
ATOM 1192 C CA . LEU A 1 148 ? 11.410 3.329 -2.790 1.00 90.31 148 LEU A CA 1
ATOM 1193 C C . LEU A 1 148 ? 10.742 3.873 -1.515 1.00 90.31 148 LEU A C 1
ATOM 1195 O O . LEU A 1 148 ? 9.969 4.828 -1.616 1.00 90.31 148 LEU A O 1
ATOM 1199 N N . LEU A 1 149 ? 11.025 3.301 -0.338 1.00 90.75 149 LEU A N 1
ATOM 1200 C CA . LEU A 1 149 ? 10.684 3.883 0.959 1.00 90.75 149 LEU A CA 1
ATOM 1201 C C . LEU A 1 149 ? 11.676 4.999 1.289 1.00 90.75 149 LEU A C 1
ATOM 1203 O O . LEU A 1 149 ? 12.876 4.769 1.413 1.00 90.75 149 LEU A O 1
ATOM 1207 N N . MET A 1 150 ? 11.154 6.210 1.440 1.00 90.31 150 MET A N 1
ATOM 1208 C CA . MET A 1 150 ? 11.950 7.417 1.635 1.00 90.31 150 MET A CA 1
ATOM 1209 C C . MET A 1 150 ? 12.173 7.692 3.126 1.00 90.31 150 MET A C 1
ATOM 1211 O O . MET A 1 150 ? 13.282 7.618 3.634 1.00 90.31 150 MET A O 1
ATOM 1215 N N . GLU A 1 151 ? 11.103 7.983 3.865 1.00 89.69 151 GLU A N 1
ATOM 1216 C CA . GLU A 1 151 ? 11.214 8.338 5.282 1.00 89.69 151 GLU A CA 1
ATOM 1217 C C . GLU A 1 151 ? 10.037 7.784 6.083 1.00 89.69 151 GLU A C 1
ATOM 1219 O O . GLU A 1 151 ? 8.914 7.681 5.578 1.00 89.69 151 GLU A O 1
ATOM 1224 N N . LYS A 1 152 ? 10.287 7.449 7.350 1.00 90.00 152 LYS A N 1
ATOM 1225 C CA . LYS A 1 152 ? 9.252 7.043 8.304 1.00 90.00 152 LYS A CA 1
ATOM 1226 C C . LYS A 1 152 ? 8.422 8.262 8.723 1.00 90.00 152 LYS A C 1
ATOM 1228 O O . LYS A 1 152 ? 8.969 9.314 9.053 1.00 90.00 152 LYS A O 1
ATOM 1233 N N . VAL A 1 153 ? 7.096 8.139 8.724 1.00 88.69 153 VAL A N 1
ATOM 1234 C CA . VAL A 1 153 ? 6.177 9.216 9.129 1.00 88.69 153 VAL A CA 1
ATOM 1235 C C . VAL A 1 153 ? 6.067 9.242 10.653 1.00 88.69 153 VAL A C 1
ATOM 1237 O O . VAL A 1 153 ? 5.134 8.701 11.246 1.00 88.69 153 VAL A O 1
ATOM 1240 N N . GLY A 1 154 ? 7.047 9.882 11.293 1.00 81.88 154 GLY A N 1
ATOM 1241 C CA . GLY A 1 154 ? 7.118 9.990 12.750 1.00 81.88 154 GLY A CA 1
ATOM 1242 C C . GLY A 1 154 ? 7.151 8.622 13.442 1.00 81.88 154 GLY A C 1
ATOM 1243 O O . GLY A 1 154 ? 7.736 7.668 12.935 1.00 81.88 154 GLY A O 1
ATOM 1244 N N . GLN A 1 155 ? 6.512 8.533 14.609 1.00 78.00 155 GLN A N 1
ATOM 1245 C CA . GLN A 1 155 ? 6.328 7.277 15.354 1.00 78.00 155 GLN A CA 1
ATOM 1246 C C . GLN A 1 155 ? 4.925 6.683 15.160 1.00 78.00 155 GLN A C 1
ATOM 1248 O O . GLN A 1 155 ? 4.510 5.808 15.912 1.00 78.00 155 GLN A O 1
ATOM 1253 N N . THR A 1 156 ? 4.163 7.175 14.180 1.00 79.62 156 THR A N 1
ATOM 1254 C CA . THR A 1 156 ? 2.781 6.736 13.985 1.00 79.62 156 THR A CA 1
ATOM 1255 C C . THR A 1 156 ? 2.746 5.347 13.356 1.00 79.62 156 THR A C 1
ATOM 1257 O O . THR A 1 156 ? 3.352 5.107 12.308 1.00 79.62 156 THR A O 1
ATOM 1260 N N . GLN A 1 157 ? 1.985 4.452 13.977 1.00 88.38 157 GLN A N 1
ATOM 1261 C CA . GLN A 1 157 ? 1.754 3.088 13.518 1.00 88.38 157 GLN A CA 1
ATOM 1262 C C . GLN A 1 157 ? 0.249 2.844 13.387 1.00 88.38 157 GLN A C 1
ATOM 1264 O O . GLN A 1 157 ? -0.554 3.410 14.133 1.00 88.38 157 GLN A O 1
ATOM 1269 N N . ILE A 1 158 ? -0.136 2.012 12.424 1.00 90.38 158 ILE A N 1
ATOM 1270 C CA . ILE A 1 158 ? -1.491 1.469 12.343 1.00 90.38 158 ILE A CA 1
ATOM 1271 C C . ILE A 1 158 ? -1.702 0.535 13.540 1.00 90.38 158 ILE A C 1
ATOM 1273 O O . ILE A 1 158 ? -0.857 -0.315 13.808 1.00 90.38 158 ILE A O 1
ATOM 1277 N N . SER A 1 159 ? -2.813 0.696 14.261 1.00 90.19 159 SER A N 1
ATOM 1278 C CA . SER A 1 159 ? -3.137 -0.181 15.391 1.00 90.19 159 SER A CA 1
ATOM 1279 C C . SER A 1 159 ? -3.308 -1.635 14.944 1.00 90.19 159 SER A C 1
ATOM 1281 O O . SER A 1 159 ? -3.775 -1.887 13.833 1.00 90.19 159 SER A O 1
ATOM 1283 N N . GLU A 1 160 ? -2.998 -2.592 15.821 1.00 86.56 160 GLU A N 1
ATOM 1284 C CA . GLU A 1 160 ? -3.165 -4.023 15.514 1.00 86.56 160 GLU A CA 1
ATOM 1285 C C . GLU A 1 160 ? -4.609 -4.378 15.131 1.00 86.56 160 GLU A C 1
ATOM 1287 O O . GLU A 1 160 ? -4.817 -5.111 14.172 1.00 86.56 160 GLU A O 1
ATOM 1292 N N . GLU A 1 161 ? -5.609 -3.770 15.778 1.00 89.31 161 GLU A N 1
ATOM 1293 C CA . GLU A 1 161 ? -7.023 -3.922 15.398 1.00 89.31 161 GLU A CA 1
ATOM 1294 C C . GLU A 1 161 ? -7.274 -3.514 13.935 1.00 89.31 161 GLU A C 1
ATOM 1296 O O . GLU A 1 161 ? -7.910 -4.236 13.166 1.00 89.31 161 GLU A O 1
ATOM 1301 N N . ASN A 1 162 ? -6.723 -2.372 13.506 1.00 91.38 162 ASN A N 1
ATOM 1302 C CA . ASN A 1 162 ? -6.845 -1.939 12.117 1.00 91.38 162 ASN A CA 1
ATOM 1303 C C . ASN A 1 162 ? -6.071 -2.858 11.167 1.00 91.38 162 ASN A C 1
ATOM 1305 O O . ASN A 1 162 ? -6.544 -3.100 10.058 1.00 91.38 162 ASN A O 1
ATOM 1309 N N . LEU A 1 163 ? -4.909 -3.379 11.573 1.00 90.62 163 LEU A N 1
ATOM 1310 C CA . LEU A 1 163 ? -4.149 -4.343 10.773 1.00 90.62 163 LEU A CA 1
ATOM 1311 C C . LEU A 1 163 ? -4.902 -5.663 10.593 1.00 90.62 163 LEU A C 1
ATOM 1313 O O . LEU A 1 163 ? -4.875 -6.225 9.498 1.00 90.62 163 LEU A O 1
ATOM 1317 N N . GLU A 1 164 ? -5.600 -6.137 11.624 1.00 88.31 164 GLU A N 1
ATOM 1318 C CA . GLU A 1 164 ? -6.449 -7.326 11.549 1.00 88.31 164 GLU A CA 1
ATOM 1319 C C . GLU A 1 164 ? -7.611 -7.110 10.568 1.00 88.31 164 GLU A C 1
ATOM 1321 O O . GLU A 1 164 ? -7.839 -7.930 9.676 1.00 88.31 164 GLU A O 1
ATOM 1326 N N . ILE A 1 165 ? -8.300 -5.965 10.660 1.00 89.44 165 ILE A N 1
ATOM 1327 C CA . ILE A 1 165 ? -9.383 -5.603 9.731 1.00 89.44 165 ILE A CA 1
ATOM 1328 C C . ILE A 1 165 ? -8.858 -5.490 8.295 1.00 89.44 165 ILE A C 1
ATOM 1330 O O . ILE A 1 165 ? -9.489 -5.994 7.365 1.00 89.44 165 ILE A O 1
ATOM 1334 N N . ILE A 1 166 ? -7.695 -4.861 8.099 1.00 91.50 166 ILE A N 1
ATOM 1335 C CA . ILE A 1 166 ? -7.035 -4.774 6.789 1.00 91.50 166 ILE A CA 1
ATOM 1336 C C . ILE A 1 166 ? -6.746 -6.173 6.241 1.00 91.50 166 ILE A C 1
ATOM 1338 O O . ILE A 1 166 ? -7.014 -6.421 5.068 1.00 91.50 166 ILE A O 1
ATOM 1342 N N . GLY A 1 167 ? -6.249 -7.093 7.073 1.00 89.31 167 GLY A N 1
ATOM 1343 C CA . GLY A 1 167 ? -6.000 -8.483 6.688 1.00 89.31 167 GLY A CA 1
ATOM 1344 C C . GLY A 1 167 ? -7.266 -9.202 6.217 1.00 89.31 167 GLY A C 1
ATOM 1345 O O . GLY A 1 167 ? -7.260 -9.814 5.149 1.00 89.31 167 GLY A O 1
ATOM 1346 N N . LYS A 1 168 ? -8.376 -9.060 6.955 1.00 86.25 168 LYS A N 1
ATOM 1347 C CA . LYS A 1 168 ? -9.682 -9.635 6.577 1.00 86.25 168 LYS A CA 1
ATOM 1348 C C . LYS A 1 168 ? -10.180 -9.078 5.244 1.00 86.25 168 LYS A C 1
ATOM 1350 O O . LYS A 1 168 ? -10.560 -9.836 4.358 1.00 86.25 168 LYS A O 1
ATOM 1355 N N . LYS A 1 169 ? -10.111 -7.757 5.071 1.00 89.94 169 LYS A N 1
ATOM 1356 C CA . LYS A 1 169 ? -10.512 -7.082 3.829 1.00 89.94 169 LYS A CA 1
ATOM 1357 C C . LYS A 1 169 ? -9.633 -7.471 2.639 1.00 89.94 169 LYS A C 1
ATOM 1359 O O . LYS A 1 169 ? -10.159 -7.680 1.549 1.00 89.94 169 LYS A O 1
ATOM 1364 N N . LEU A 1 170 ? -8.319 -7.613 2.843 1.00 90.00 170 LEU A N 1
ATOM 1365 C CA . LEU A 1 170 ? -7.399 -8.136 1.830 1.00 90.00 170 LEU A CA 1
ATOM 1366 C C . LEU A 1 170 ? -7.818 -9.532 1.387 1.00 90.00 170 LEU A C 1
ATOM 1368 O O . LEU A 1 170 ? -7.970 -9.731 0.188 1.00 90.00 170 LEU A O 1
ATOM 1372 N N . ALA A 1 171 ? -8.048 -10.451 2.333 1.00 85.69 171 ALA A N 1
ATOM 1373 C CA . ALA A 1 171 ? -8.477 -11.820 2.046 1.00 85.69 171 ALA A CA 1
ATOM 1374 C C . ALA A 1 171 ? -9.762 -11.856 1.203 1.00 85.69 171 ALA A C 1
ATOM 1376 O O . ALA A 1 171 ? -9.832 -12.608 0.235 1.00 85.69 171 ALA A O 1
ATOM 1377 N N . THR A 1 172 ? -10.727 -10.979 1.506 1.00 85.38 172 THR A N 1
ATOM 1378 C CA . THR A 1 172 ? -11.950 -10.815 0.704 1.00 85.38 172 THR A CA 1
ATOM 1379 C C . THR A 1 172 ? -11.664 -10.364 -0.731 1.00 85.38 172 THR A C 1
ATOM 1381 O O . THR A 1 172 ? -12.284 -10.869 -1.658 1.00 85.38 172 THR A O 1
ATOM 1384 N N . LEU A 1 173 ? -10.734 -9.427 -0.950 1.00 85.75 173 LEU A N 1
ATOM 1385 C CA . LEU A 1 173 ? -10.416 -8.935 -2.301 1.00 85.75 173 LEU A CA 1
ATOM 1386 C C . LEU A 1 173 ? -9.688 -9.963 -3.174 1.00 85.75 173 LEU A C 1
ATOM 1388 O O . LEU A 1 173 ? -9.781 -9.887 -4.397 1.00 85.75 173 LEU A O 1
ATOM 1392 N N . ILE A 1 174 ? -8.941 -10.877 -2.559 1.00 84.50 174 ILE A N 1
ATOM 1393 C CA . ILE A 1 174 ? -8.179 -11.928 -3.251 1.00 84.50 174 ILE A CA 1
ATOM 1394 C C . ILE A 1 174 ? -8.894 -13.284 -3.244 1.00 84.50 174 ILE A C 1
ATOM 1396 O O . ILE A 1 174 ? -8.282 -14.280 -3.617 1.00 84.50 174 ILE A O 1
ATOM 1400 N N . ASP A 1 175 ? -10.168 -13.303 -2.838 1.00 81.25 175 ASP A N 1
ATOM 1401 C CA . ASP A 1 175 ? -11.045 -14.480 -2.814 1.00 81.25 175 ASP A CA 1
ATOM 1402 C C . ASP A 1 175 ? -10.439 -15.682 -2.067 1.00 81.25 175 ASP A C 1
ATOM 1404 O O . ASP A 1 175 ? -10.523 -16.837 -2.484 1.00 81.25 175 ASP A O 1
ATOM 1408 N N . ILE A 1 176 ? -9.768 -15.407 -0.944 1.00 76.25 176 ILE A N 1
ATOM 1409 C CA . ILE A 1 176 ? -9.286 -16.465 -0.056 1.00 76.25 176 ILE A CA 1
ATOM 1410 C C . ILE A 1 176 ? -10.429 -16.863 0.876 1.00 76.25 176 ILE A C 1
ATOM 1412 O O . ILE A 1 176 ? -10.725 -16.174 1.851 1.00 76.25 176 ILE A O 1
ATOM 1416 N N . GLU A 1 177 ? -11.043 -18.010 0.583 1.00 57.31 177 GLU A N 1
ATOM 1417 C CA . GLU A 1 177 ? -12.157 -18.572 1.360 1.00 57.31 177 GLU A CA 1
ATOM 1418 C C . GLU A 1 177 ? -11.735 -19.047 2.761 1.00 57.31 177 GLU A C 1
ATOM 1420 O O . GLU A 1 177 ? -12.526 -19.018 3.707 1.00 57.31 177 GLU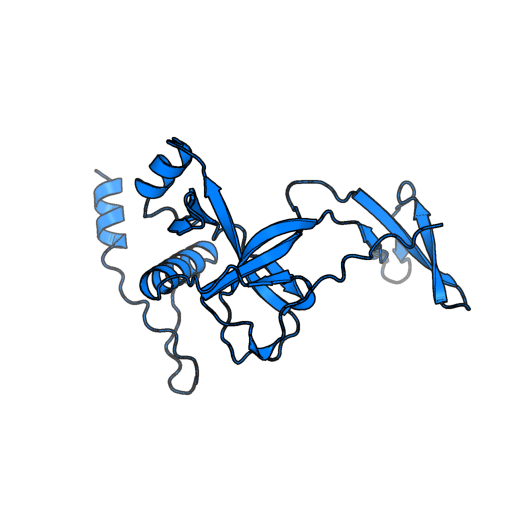 A O 1
ATOM 1425 N N . LYS A 1 178 ? -10.485 -19.508 2.914 1.00 54.84 178 LYS A N 1
ATOM 1426 C CA . LYS A 1 178 ? -9.965 -20.051 4.173 1.00 54.84 178 LYS A CA 1
ATOM 1427 C C . LYS A 1 178 ? -8.441 -19.981 4.212 1.00 54.84 178 LYS A C 1
ATOM 1429 O O . LYS A 1 178 ? -7.766 -20.492 3.324 1.00 54.84 178 LYS A O 1
ATOM 1434 N N . ILE A 1 179 ? -7.899 -19.401 5.280 1.00 53.50 179 ILE A N 1
ATOM 1435 C CA . ILE A 1 179 ? -6.481 -19.538 5.630 1.00 53.50 179 ILE A CA 1
ATOM 1436 C C . ILE A 1 179 ? -6.404 -20.670 6.654 1.00 53.50 179 ILE A C 1
ATOM 1438 O O . ILE A 1 179 ? -6.930 -20.546 7.761 1.00 53.50 179 ILE A O 1
ATOM 1442 N N . GLU A 1 180 ? -5.830 -21.811 6.274 1.00 47.06 180 GLU A N 1
ATOM 1443 C CA . GLU A 1 180 ? -5.659 -22.932 7.200 1.00 47.06 180 GLU A CA 1
ATOM 1444 C C . GLU A 1 180 ? -4.522 -22.633 8.182 1.00 47.06 180 GLU A C 1
ATOM 1446 O O . GLU A 1 180 ? -3.434 -22.222 7.776 1.00 47.06 180 GLU A O 1
ATOM 1451 N N . LYS A 1 181 ? -4.778 -22.826 9.485 1.00 45.16 181 LYS A N 1
ATOM 1452 C CA . LYS A 1 181 ? -3.722 -22.791 10.502 1.00 45.16 181 LYS A CA 1
ATOM 1453 C C . LYS A 1 181 ? -2.738 -23.918 10.198 1.00 45.16 181 LYS A C 1
ATOM 1455 O O . LYS A 1 181 ? -3.112 -25.085 10.180 1.00 45.16 181 LYS A O 1
ATOM 1460 N N . CYS A 1 182 ? -1.498 -23.540 9.934 1.00 51.22 182 CYS A N 1
ATOM 1461 C CA . CYS A 1 182 ? -0.380 -24.450 9.767 1.00 51.22 182 CYS A CA 1
ATOM 1462 C C . CYS A 1 182 ? 0.347 -24.520 11.111 1.00 51.22 182 CYS A C 1
ATOM 1464 O O . CYS A 1 182 ? 0.986 -23.551 11.520 1.00 51.22 182 CYS A O 1
ATOM 1466 N N . ASP A 1 183 ? 0.240 -25.656 11.800 1.00 49.56 183 ASP A N 1
ATOM 1467 C CA . ASP A 1 183 ? 0.837 -25.851 13.130 1.00 49.56 183 ASP A CA 1
ATOM 1468 C C . ASP A 1 183 ? 2.382 -25.833 13.107 1.00 49.56 183 ASP A C 1
ATOM 1470 O O . ASP A 1 183 ? 3.020 -25.649 14.140 1.00 49.56 183 ASP A O 1
ATOM 1474 N N . GLU A 1 184 ? 2.988 -25.962 11.921 1.00 52.62 184 GLU A N 1
ATOM 1475 C CA . GLU A 1 184 ? 4.440 -25.898 11.693 1.00 52.62 184 GLU A CA 1
ATOM 1476 C C . GLU A 1 184 ? 4.930 -24.509 11.235 1.00 52.62 184 GLU A C 1
ATOM 1478 O O . GLU A 1 184 ? 6.132 -24.278 11.092 1.00 52.62 184 GLU A O 1
ATOM 1483 N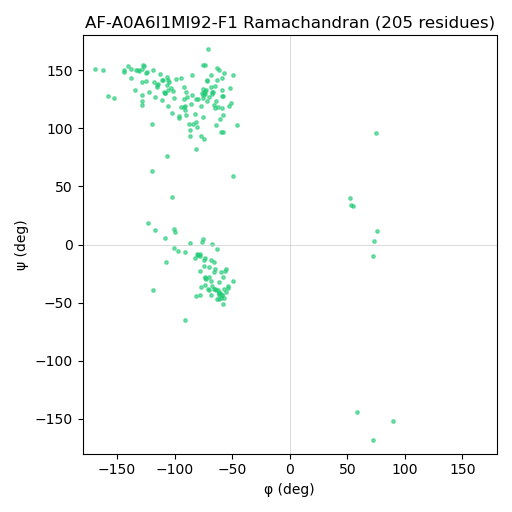 N . CYS A 1 185 ? 4.019 -23.562 10.992 1.00 47.59 185 CYS A N 1
ATOM 1484 C CA . CYS A 1 185 ? 4.359 -22.252 10.455 1.00 47.59 185 CYS A CA 1
ATOM 1485 C C . CYS A 1 185 ? 4.608 -21.250 11.592 1.00 47.59 185 CYS A C 1
ATOM 1487 O O . CYS A 1 185 ? 3.706 -20.906 12.352 1.00 47.59 185 CYS A O 1
ATOM 1489 N N . ILE A 1 186 ? 5.835 -20.721 11.666 1.00 47.22 186 ILE A N 1
ATOM 1490 C CA . ILE A 1 186 ? 6.275 -19.739 12.680 1.00 47.22 186 ILE A CA 1
ATOM 1491 C C . ILE A 1 186 ? 5.430 -18.445 12.640 1.00 47.22 186 ILE A C 1
ATOM 1493 O O . ILE A 1 186 ? 5.283 -17.763 13.652 1.00 47.22 186 ILE A O 1
ATOM 1497 N N . HIS A 1 187 ? 4.806 -18.131 11.498 1.00 47.41 187 HIS A N 1
ATOM 1498 C CA . HIS A 1 187 ? 3.920 -16.976 11.322 1.00 47.41 187 HIS A CA 1
ATOM 1499 C C . HIS A 1 187 ? 2.456 -17.414 11.251 1.00 47.41 187 HIS A C 1
ATOM 1501 O O . HIS A 1 187 ? 1.845 -17.475 10.184 1.00 47.41 187 HIS A O 1
ATOM 1507 N N . ASN A 1 188 ? 1.900 -17.735 12.415 1.00 43.22 188 ASN A N 1
ATOM 1508 C CA . ASN A 1 188 ? 0.480 -18.018 12.584 1.00 43.22 188 ASN A CA 1
ATOM 1509 C C . ASN A 1 188 ? -0.306 -16.696 12.530 1.00 43.22 188 ASN A C 1
ATOM 1511 O O . ASN A 1 188 ? -0.478 -16.023 13.543 1.00 43.22 188 ASN A O 1
ATOM 1515 N N . TYR A 1 189 ? -0.763 -16.284 11.345 1.00 49.72 189 TYR A N 1
ATOM 1516 C CA . TYR A 1 189 ? -1.737 -15.196 11.252 1.00 49.72 189 TYR A CA 1
ATOM 1517 C C . TYR A 1 189 ? -3.103 -15.729 11.672 1.00 49.72 189 TYR A C 1
ATOM 1519 O O . TYR A 1 189 ? -3.699 -16.584 11.017 1.00 49.72 189 TYR A O 1
ATOM 1527 N N . GLU A 1 190 ? -3.556 -15.271 12.830 1.00 42.44 190 GLU A N 1
ATOM 1528 C CA . GLU A 1 190 ? -4.725 -15.805 13.498 1.00 42.44 190 GLU A CA 1
ATOM 1529 C C . GLU A 1 190 ? -6.050 -15.479 12.786 1.00 42.44 190 GLU A C 1
ATOM 1531 O O . GLU A 1 190 ? -6.412 -14.328 12.569 1.00 42.44 190 GLU A O 1
ATOM 1536 N N . ASN A 1 191 ? -6.790 -16.569 12.555 1.00 40.00 191 ASN A N 1
ATOM 1537 C CA . ASN A 1 191 ? -8.241 -16.747 12.656 1.00 40.00 191 ASN A CA 1
ATOM 1538 C C . ASN A 1 191 ? -9.147 -16.146 11.562 1.00 40.00 191 ASN A C 1
ATOM 1540 O O . ASN A 1 191 ? -9.696 -15.055 11.697 1.00 40.00 191 ASN A O 1
ATOM 1544 N N . TYR A 1 192 ? -9.500 -16.992 10.584 1.00 41.22 192 TYR A N 1
ATOM 1545 C CA . TYR A 1 192 ? -10.814 -16.932 9.935 1.00 41.22 192 TYR A CA 1
ATOM 1546 C C . TYR A 1 192 ? -11.588 -18.246 10.110 1.00 41.22 192 TYR A C 1
ATOM 1548 O O . TYR A 1 192 ? -11.291 -19.223 9.432 1.00 41.22 192 TYR A O 1
ATOM 1556 N N . ILE A 1 193 ? -12.580 -18.251 11.014 1.00 38.88 193 ILE A N 1
ATOM 1557 C CA . ILE A 1 193 ? -13.764 -19.141 11.059 1.00 38.88 193 ILE A CA 1
ATOM 1558 C C . ILE A 1 193 ? -14.852 -18.312 11.796 1.00 38.88 193 ILE A C 1
ATOM 1560 O O . ILE A 1 193 ? -14.570 -17.811 12.878 1.00 38.88 193 ILE A O 1
ATOM 1564 N N . LYS A 1 194 ? -16.085 -18.074 11.312 1.00 40.81 194 LYS A N 1
ATOM 1565 C CA . LYS A 1 194 ? -17.065 -19.030 10.769 1.00 40.81 194 LYS A CA 1
ATOM 1566 C C . LYS A 1 194 ? -18.155 -18.351 9.922 1.00 40.81 194 LYS A C 1
ATOM 1568 O O . LYS A 1 194 ? -18.625 -17.269 10.262 1.00 40.81 194 LYS A O 1
ATOM 1573 N N . ASN A 1 195 ? -18.645 -19.118 8.947 1.00 46.34 195 ASN A N 1
ATOM 1574 C CA . ASN A 1 195 ? -19.885 -19.000 8.163 1.00 46.34 195 ASN A CA 1
ATOM 1575 C C . ASN A 1 195 ? -21.180 -18.771 8.985 1.00 46.34 195 ASN A C 1
ATOM 1577 O O . ASN A 1 195 ? -22.093 -19.586 8.923 1.00 46.34 195 ASN A O 1
ATOM 1581 N N . LYS A 1 196 ? -21.292 -17.702 9.779 1.00 44.75 196 LYS A N 1
ATOM 1582 C CA . LYS A 1 196 ? -22.569 -17.301 10.406 1.00 44.75 196 LYS A CA 1
ATOM 1583 C C . LYS A 1 196 ? -23.036 -15.916 9.970 1.00 44.75 196 LYS A C 1
ATOM 1585 O O . LYS A 1 196 ? -24.210 -15.746 9.672 1.00 44.75 196 LYS A O 1
ATOM 1590 N N . GLU A 1 197 ? -22.121 -14.962 9.825 1.00 48.88 197 GLU A N 1
ATOM 1591 C CA . GLU A 1 197 ? -22.483 -13.590 9.433 1.00 48.88 197 GLU A CA 1
ATOM 1592 C C . GLU A 1 197 ? -22.878 -13.485 7.946 1.00 48.88 197 GLU A C 1
ATOM 1594 O O . GLU A 1 197 ? -23.732 -12.679 7.586 1.00 48.88 197 GLU A O 1
ATOM 1599 N N . LEU A 1 198 ? -22.346 -14.361 7.080 1.00 46.88 198 LEU A N 1
ATOM 1600 C CA . LEU A 1 198 ? -22.722 -14.417 5.659 1.00 46.88 198 LEU A CA 1
ATOM 1601 C C . LEU A 1 198 ? -24.134 -15.004 5.439 1.00 46.88 198 LEU A C 1
ATOM 1603 O O . LEU A 1 198 ? -24.825 -14.625 4.495 1.00 46.88 198 LEU A O 1
ATOM 1607 N N . GLU A 1 199 ? -24.589 -15.906 6.318 1.00 48.38 199 GLU A N 1
ATOM 1608 C CA . GLU A 1 199 ? -25.955 -16.454 6.273 1.00 48.38 199 GLU A CA 1
ATOM 1609 C C . GLU A 1 199 ? -26.996 -15.428 6.744 1.00 48.38 199 GLU A C 1
ATOM 1611 O O . GLU A 1 199 ? -28.095 -15.366 6.191 1.00 48.38 199 GLU A O 1
ATOM 1616 N N . GLU A 1 200 ? -26.649 -14.584 7.720 1.00 51.28 200 GLU A N 1
ATOM 1617 C CA . GLU A 1 200 ? -27.492 -13.462 8.150 1.00 51.28 200 GLU A CA 1
ATOM 1618 C C . GLU A 1 200 ? -27.536 -12.349 7.092 1.00 51.28 200 GLU A C 1
ATOM 1620 O O . GLU A 1 200 ? -28.612 -11.829 6.796 1.00 51.28 200 GLU A O 1
ATOM 1625 N N . PHE A 1 201 ? -26.413 -12.061 6.424 1.00 44.91 201 PHE A N 1
ATOM 1626 C CA . PHE A 1 201 ? -26.356 -11.118 5.302 1.00 44.91 201 PHE A CA 1
ATOM 1627 C C . PHE A 1 201 ? -27.247 -11.548 4.123 1.00 44.91 201 PHE A C 1
ATOM 1629 O O . PHE A 1 201 ? -27.985 -10.734 3.569 1.00 44.91 201 PHE A O 1
ATOM 1636 N N . ASN A 1 202 ? -27.255 -12.841 3.781 1.00 48.31 202 ASN A N 1
ATOM 1637 C CA . ASN A 1 202 ? -28.094 -13.380 2.705 1.00 48.31 202 ASN A CA 1
ATOM 1638 C C . ASN A 1 202 ? -29.584 -13.498 3.072 1.00 48.31 202 ASN A C 1
ATOM 1640 O O . ASN A 1 202 ? -30.415 -13.597 2.170 1.00 48.31 202 ASN A O 1
ATOM 1644 N N . LYS A 1 203 ? -29.941 -13.476 4.363 1.00 46.00 203 LYS A N 1
ATOM 1645 C CA . LYS A 1 203 ? -31.341 -13.363 4.803 1.00 46.00 203 LYS A CA 1
ATOM 1646 C C . LYS A 1 203 ? -31.859 -11.933 4.690 1.00 46.00 203 LYS A C 1
ATOM 1648 O O . LYS A 1 203 ? -32.950 -11.740 4.179 1.00 46.00 203 LYS A O 1
ATOM 1653 N N . VAL A 1 204 ? -31.060 -10.945 5.095 1.00 51.06 204 VAL A N 1
ATOM 1654 C CA . VAL A 1 204 ? -31.450 -9.523 5.052 1.00 51.06 204 VAL A CA 1
ATOM 1655 C C . VAL A 1 204 ? -31.454 -8.965 3.623 1.00 51.06 204 VAL A C 1
ATOM 1657 O O . VAL A 1 204 ? -32.216 -8.058 3.324 1.00 51.06 204 VAL A O 1
ATOM 1660 N N . ALA A 1 205 ? -30.629 -9.502 2.721 1.00 45.19 205 ALA A N 1
ATOM 1661 C CA . ALA A 1 205 ? -30.594 -9.073 1.320 1.00 45.19 205 ALA A CA 1
ATOM 1662 C C . ALA A 1 205 ? -31.715 -9.672 0.440 1.00 45.19 205 ALA A C 1
ATOM 1664 O O . ALA A 1 205 ? -31.854 -9.261 -0.711 1.00 45.19 205 ALA A O 1
ATOM 1665 N N . ASN A 1 206 ? -32.478 -10.646 0.953 1.00 45.56 206 ASN A N 1
ATOM 1666 C CA . ASN A 1 206 ? -33.561 -11.335 0.237 1.00 45.56 206 ASN A CA 1
ATOM 1667 C C . ASN A 1 206 ? -34.955 -11.112 0.869 1.00 45.56 206 ASN A C 1
ATOM 1669 O O . ASN A 1 206 ? -35.903 -11.803 0.491 1.00 45.56 206 ASN A O 1
ATOM 1673 N N . GLU A 1 207 ? -35.079 -10.160 1.798 1.00 39.59 207 GLU A N 1
ATOM 1674 C CA . GLU A 1 207 ? -36.349 -9.578 2.272 1.00 39.59 207 GLU A CA 1
ATOM 1675 C C . GLU A 1 207 ? -36.502 -8.148 1.734 1.00 39.59 207 GLU A C 1
ATOM 1677 O O . GLU A 1 207 ? -37.642 -7.783 1.363 1.00 39.59 207 GLU A O 1
#

Sequence (207 aa):
MENKNITQLISVSDNEINRGHIYWAAIQFTEERPLGIFKSTYGDDGIKITEDANTFKGRFNSITNRKESEIVDVIIRHKRRMVTVIQSEDSIASFIYVLPITTYSGNNKKIEIIKNNLNNPQFQYIGSLTGKEAVVNISDMKRIHKFLLMEKVGQTQISEENLEIIGKKLATLIDIEKIEKCDECIHNYENYIKNKELEEFNKVANE

Secondary structure (DSSP, 8-state):
-------------GGG--TTEEEEEEEE-TTS--SEEEEEEE-TTS-EEEEEGGG--PEEETTTTEEEPPP-EEE--EEEEEEEE-S-TT---SEEEEEEEEEE-SS-HHHHHHHH-TT-TTEEEEEEETTEEEEEESTT-EEEEGGGEEEEEEEEE--HHHHHHHHHHHHHHTT-------TT-S--------TTHHHHHHHHTT-

Nearest PDB structures (foldseek):
  4v7h-assembly1_AH  TM=2.846E-01  e=1.299E+00  Thermomyces lanuginosus
  3db0-assembly1_B  TM=2.218E-01  e=7.249E+00  Listeria innocua
  7w1y-assembly1_3  TM=1.277E-01  e=9.189E+00  Homo sapiens

Mean predicted aligned error: 14.64 Å

Organism: NCBI:txid39493